Protein AF-A0A0F9HW33-F1 (afdb_monomer)

pLDDT: mean 75.25, std 15.45, range [40.81, 94.5]

Solvent-accessible surface area (backbone atoms only — not comparable to full-atom values): 12212 Å² total; per-residue (Å²): 78,33,36,67,44,78,52,90,44,92,91,54,35,33,38,22,30,33,48,99,93,40,80,67,43,74,26,38,38,45,66,69,54,50,52,47,42,73,74,74,54,56,77,69,38,51,31,46,70,44,68,49,79,54,96,96,40,42,40,39,81,45,74,46,57,53,89,56,72,80,74,71,70,60,84,70,62,83,54,34,40,36,79,89,78,64,48,77,35,97,56,81,79,60,64,44,39,93,87,77,67,46,71,62,76,66,69,86,83,72,87,78,74,86,83,72,86,34,49,13,77,86,76,63,46,83,44,96,50,84,86,55,66,53,43,71,72,65,52,62,75,46,74,74,79,73,75,86,68,72,56,67,66,52,50,54,53,52,51,50,52,51,54,51,52,51,52,54,57,70,41,64,89,75,59,57,81,90,47,50,68,58,54,54,51,54,52,50,54,54,49,53,62,66,72,76,110

Nearest PDB structures (foldseek):
  5kzf-assembly1_A  TM=5.161E-01  e=2.594E+00  Mycobacterium tuberculosis H37Ra
  8fyh-assembly1_H  TM=1.818E-01  e=5.796E+00  Homo sapiens
  9c8u-assembly1_B  TM=1.830E-01  e=6.559E+00  Homo sapiens

Mean predicted aligned error: 20.51 Å

Foldseek 3Di:
DFFADWDPDPVWGWTQDDDPVDHRDIATEDPVQSVCCVPPHDGGFAKDWDWDDDPNHIYTYDIDGPPPDPPPPPPPPLFQAAPPPRDTDPDPPDQADPVPRDGGPGDSDDDDDDDPQLAAPPPRHGDPDVPDNHDPVVVVVDDPPPPPPDPVVVVVVVVVVVVVVVVVVVCVPVDDPVCPVVVVVVVVVVVVVVVVD

Radius of gyration: 29.54 Å; Cα contacts (8 Å, |Δi|>4): 214; chains: 1; bounding box: 63×80×57 Å

Secondary structure (DSSP, 8-state):
-EEEEE---SSS-EEEEEETTEEEEEEEE-HHHHHHHHHH--TT-BEEEEEEEETTEEEEEEEEETTS-----------EE-TTT--EES-S--SB-TTT-PBP------PPPP----B-TTT-PBPSSTT-SS-HHHHHSS-------SHHHHHHHHHHHHHHHHHHHHHTTTS-GGGHHHHHHHHHHHHHHHH--

Sequence (197 aa):
MRLVKIGKNPNQPMLQVDIPEGTGTWAFCSSQVQDYANKTLQLGDEVELTYTFANGRCDVTFIKKAGQQANTANQQSTGFQCTECGASLKDGRFKKCYTCNQNKGGQQTQSGAPASNFNCEECNAPLRDGKYKKCYPCNQKKPKQTKTDATGASIEKQNANKATAVALTAMIGQVNPNNVIGLVGDLYDAFIRNFKK

Structure (mmCIF, N/CA/C/O backbone):
data_AF-A0A0F9HW33-F1
#
_entry.id   AF-A0A0F9HW33-F1
#
loop_
_atom_site.group_PDB
_atom_site.id
_atom_site.type_symbol
_atom_site.label_atom_id
_atom_site.label_alt_id
_atom_site.label_comp_id
_atom_site.label_asym_id
_atom_site.label_entity_id
_atom_site.label_seq_id
_atom_site.pdbx_PDB_ins_code
_atom_site.Cartn_x
_atom_site.Cartn_y
_atom_site.Cartn_z
_atom_site.occupancy
_atom_site.B_iso_or_equiv
_atom_site.auth_seq_id
_atom_site.auth_comp_id
_atom_site.auth_asym_id
_atom_site.auth_atom_id
_atom_site.pdbx_PDB_model_num
ATOM 1 N N . MET A 1 1 ? -5.995 1.299 -17.238 1.00 89.62 1 MET A N 1
ATOM 2 C CA . MET A 1 1 ? -4.645 0.823 -16.846 1.00 89.62 1 MET A CA 1
ATOM 3 C C . MET A 1 1 ? -4.818 -0.203 -15.737 1.00 89.62 1 MET A C 1
ATOM 5 O O . MET A 1 1 ? -5.865 -0.178 -15.096 1.00 89.62 1 MET A O 1
ATOM 9 N N . ARG A 1 2 ? -3.881 -1.136 -15.533 1.00 89.50 2 ARG A N 1
ATOM 10 C CA . ARG A 1 2 ? -4.019 -2.187 -14.502 1.00 89.50 2 ARG A CA 1
ATOM 11 C C . ARG A 1 2 ? -2.908 -2.111 -13.473 1.00 89.50 2 ARG A C 1
ATOM 13 O O . ARG A 1 2 ? -1.757 -1.845 -13.817 1.00 89.50 2 ARG A O 1
ATOM 20 N N . LEU A 1 3 ? -3.264 -2.335 -12.210 1.00 90.19 3 LEU A N 1
ATOM 21 C CA . LEU A 1 3 ? -2.290 -2.445 -11.132 1.00 90.19 3 LEU A CA 1
ATOM 22 C C . LEU A 1 3 ? -1.690 -3.853 -11.130 1.00 90.19 3 LEU A C 1
ATOM 24 O O . LEU A 1 3 ? -2.391 -4.828 -10.870 1.00 90.19 3 LEU A O 1
ATOM 28 N N . VAL A 1 4 ? -0.388 -3.957 -11.386 1.00 89.25 4 VAL A N 1
ATOM 29 C CA . VAL A 1 4 ? 0.314 -5.244 -11.503 1.00 89.25 4 VAL A CA 1
ATOM 30 C C . VAL A 1 4 ? 0.963 -5.635 -10.182 1.00 89.25 4 VAL A C 1
ATOM 32 O O . VAL A 1 4 ? 0.857 -6.779 -9.739 1.00 89.25 4 VAL A O 1
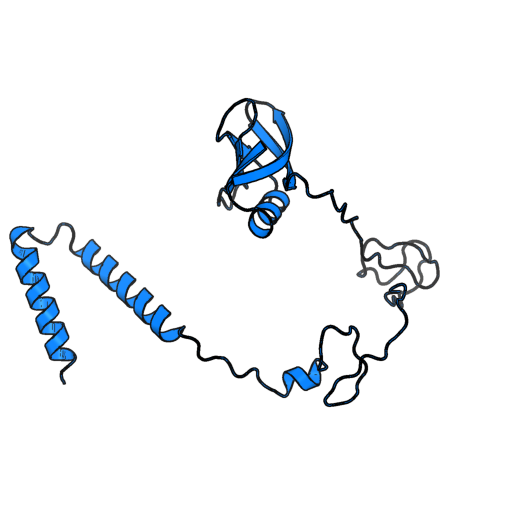ATOM 35 N N . LYS A 1 5 ? 1.639 -4.685 -9.527 1.00 91.38 5 LYS A N 1
ATOM 36 C CA . LYS A 1 5 ? 2.355 -4.926 -8.270 1.00 91.38 5 LYS A CA 1
ATOM 37 C C . LYS A 1 5 ? 2.508 -3.641 -7.470 1.00 91.38 5 LYS A C 1
ATOM 39 O O . LYS A 1 5 ? 2.680 -2.564 -8.029 1.00 91.38 5 LYS A O 1
ATOM 44 N N . ILE A 1 6 ? 2.525 -3.765 -6.148 1.00 89.38 6 ILE A N 1
ATOM 45 C CA . ILE A 1 6 ? 2.891 -2.669 -5.248 1.00 89.38 6 ILE A CA 1
ATOM 46 C C . ILE A 1 6 ? 4.294 -2.955 -4.712 1.00 89.38 6 ILE A C 1
ATOM 48 O O . ILE A 1 6 ? 4.526 -3.976 -4.060 1.00 89.38 6 ILE A O 1
ATOM 52 N N . GLY A 1 7 ? 5.251 -2.082 -5.028 1.00 85.94 7 GLY A N 1
ATOM 53 C CA . GLY A 1 7 ? 6.617 -2.184 -4.524 1.00 85.94 7 GLY A CA 1
ATOM 54 C C . GLY A 1 7 ? 6.656 -1.869 -3.032 1.00 85.94 7 GLY A C 1
ATOM 55 O O . GLY A 1 7 ? 5.997 -0.940 -2.580 1.00 85.94 7 GLY A O 1
ATOM 56 N N . LYS A 1 8 ? 7.433 -2.629 -2.253 1.00 76.88 8 LYS A N 1
ATOM 57 C CA . LYS A 1 8 ? 7.637 -2.407 -0.809 1.00 76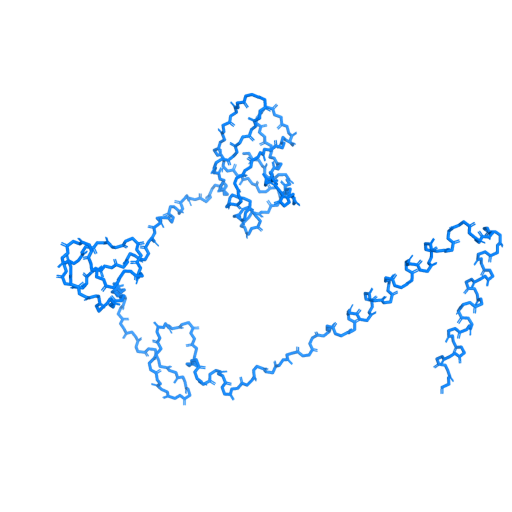.88 8 LYS A CA 1
ATOM 58 C C . LYS A 1 8 ? 9.022 -1.826 -0.523 1.00 76.88 8 LYS A C 1
ATOM 60 O O . LYS A 1 8 ? 9.739 -2.335 0.332 1.00 76.88 8 LYS A O 1
ATOM 65 N N . ASN A 1 9 ? 9.437 -0.814 -1.280 1.00 79.31 9 ASN A N 1
ATOM 66 C CA . ASN A 1 9 ? 10.695 -0.132 -0.999 1.00 79.31 9 ASN A CA 1
ATOM 67 C C . ASN A 1 9 ? 10.426 1.018 -0.006 1.00 79.31 9 ASN A C 1
ATOM 69 O O . ASN A 1 9 ? 9.681 1.936 -0.349 1.00 79.31 9 ASN A O 1
ATOM 73 N N . PRO A 1 10 ? 10.989 0.971 1.218 1.00 72.31 10 PRO A N 1
ATOM 74 C CA . PRO A 1 10 ? 10.741 1.982 2.245 1.00 72.31 10 PRO A CA 1
ATOM 75 C C . PRO A 1 10 ? 11.345 3.348 1.902 1.00 72.31 10 PRO A C 1
ATOM 77 O O . PRO A 1 10 ? 10.878 4.360 2.413 1.00 72.31 10 PRO A O 1
ATOM 80 N N . ASN A 1 11 ? 12.356 3.392 1.031 1.00 82.12 11 ASN A N 1
ATOM 81 C CA . ASN A 1 11 ? 13.054 4.632 0.695 1.00 82.12 11 ASN A CA 1
ATOM 82 C C . ASN A 1 11 ? 12.466 5.321 -0.542 1.00 82.12 11 ASN A C 1
ATOM 84 O O . ASN A 1 11 ? 12.644 6.525 -0.709 1.00 82.12 11 ASN A O 1
ATOM 88 N N . GLN A 1 12 ? 11.777 4.577 -1.412 1.00 86.81 12 GLN A N 1
ATOM 89 C CA . GLN A 1 12 ? 11.175 5.102 -2.637 1.00 86.81 12 GLN A CA 1
ATOM 90 C C . GLN A 1 12 ? 9.879 4.343 -2.954 1.00 86.81 12 GLN A C 1
ATOM 92 O O . GLN A 1 12 ? 9.943 3.193 -3.390 1.00 86.81 12 GLN A O 1
ATOM 97 N N . PRO A 1 13 ? 8.701 4.957 -2.748 1.00 90.81 13 PRO A N 1
ATOM 98 C CA . PRO A 1 13 ? 7.424 4.339 -3.078 1.00 90.81 13 PRO A CA 1
ATOM 99 C C . PRO A 1 13 ? 7.330 4.087 -4.583 1.00 90.81 13 PRO A C 1
ATOM 101 O O . PRO A 1 13 ? 7.500 5.006 -5.388 1.00 90.81 13 PRO A O 1
ATOM 104 N N . MET A 1 14 ? 7.037 2.849 -4.973 1.00 93.62 14 MET A N 1
ATOM 105 C CA . MET A 1 14 ? 6.921 2.469 -6.381 1.00 93.62 14 MET A CA 1
ATOM 106 C C . MET A 1 14 ? 5.714 1.564 -6.610 1.00 93.62 14 MET A C 1
ATOM 108 O O . MET A 1 14 ? 5.388 0.708 -5.782 1.00 93.62 14 MET A O 1
ATOM 112 N N . LEU A 1 15 ? 5.082 1.728 -7.767 1.00 93.19 15 LEU A N 1
ATOM 113 C CA . LEU A 1 15 ? 3.970 0.919 -8.255 1.00 93.19 15 LEU A CA 1
ATOM 114 C C . LEU A 1 15 ? 4.344 0.342 -9.616 1.00 93.19 15 LEU A C 1
ATOM 116 O O . LEU A 1 15 ? 4.931 1.029 -10.443 1.00 93.19 15 LEU A O 1
ATOM 120 N N . GLN A 1 16 ? 3.998 -0.916 -9.853 1.00 94.12 16 GLN A N 1
ATOM 121 C CA . GLN A 1 16 ? 4.099 -1.529 -11.167 1.00 94.12 16 GLN A CA 1
ATOM 122 C C . GLN A 1 16 ? 2.721 -1.480 -11.819 1.00 94.12 16 GLN A C 1
ATOM 124 O O . GLN A 1 16 ? 1.761 -2.049 -11.287 1.00 94.12 16 GLN A O 1
ATOM 129 N N . VAL A 1 17 ? 2.625 -0.776 -12.942 1.00 91.62 17 VAL A N 1
ATOM 130 C CA . VAL A 1 17 ? 1.368 -0.519 -13.646 1.00 91.62 17 VAL A CA 1
ATOM 131 C C . VAL A 1 17 ? 1.503 -0.851 -15.126 1.00 91.62 17 VAL A C 1
ATOM 133 O O . VAL A 1 17 ? 2.555 -0.647 -15.728 1.00 91.62 17 VAL A O 1
ATOM 136 N N . ASP A 1 18 ? 0.418 -1.350 -15.709 1.00 91.44 18 ASP A N 1
ATOM 137 C CA . ASP A 1 18 ? 0.309 -1.513 -17.155 1.00 91.44 18 ASP A CA 1
ATOM 138 C C . ASP A 1 18 ? -0.148 -0.191 -17.769 1.00 91.44 18 ASP A C 1
ATOM 140 O O . ASP A 1 18 ? -1.316 0.206 -17.631 1.00 91.44 18 ASP A O 1
ATOM 144 N N . ILE A 1 19 ? 0.796 0.485 -18.422 1.00 86.56 19 ILE A N 1
ATOM 145 C CA . ILE A 1 19 ? 0.577 1.701 -19.207 1.00 86.56 19 ILE A CA 1
ATOM 146 C C . ILE A 1 19 ? 0.566 1.351 -20.703 1.00 86.56 19 ILE A C 1
ATOM 148 O O . ILE A 1 19 ? 1.121 0.323 -21.091 1.00 86.56 19 ILE A O 1
ATOM 152 N N . PRO A 1 20 ? -0.043 2.177 -21.572 1.00 80.69 20 PRO A N 1
ATOM 153 C CA . PRO A 1 20 ? -0.106 1.889 -23.009 1.00 80.69 20 PRO A CA 1
ATOM 154 C C . PRO A 1 20 ? 1.268 1.689 -23.669 1.00 80.69 20 PRO A C 1
ATOM 156 O O . PRO A 1 20 ? 1.386 0.956 -24.643 1.00 80.69 20 PRO A O 1
ATOM 159 N N . GLU A 1 21 ? 2.305 2.324 -23.121 1.00 77.56 21 GLU A N 1
ATOM 160 C CA . GLU A 1 21 ? 3.687 2.285 -23.613 1.00 77.56 21 GLU A CA 1
ATOM 161 C C . GLU A 1 21 ? 4.436 0.992 -23.236 1.00 77.56 21 GLU A C 1
ATOM 163 O O . GLU A 1 21 ? 5.513 0.730 -23.768 1.00 77.56 21 GLU A O 1
ATOM 168 N N . GLY A 1 22 ? 3.889 0.176 -22.327 1.00 75.88 22 GLY A N 1
ATOM 169 C CA . GLY A 1 22 ? 4.517 -1.066 -21.888 1.00 75.88 22 GLY A CA 1
ATOM 170 C C . GLY A 1 22 ? 3.818 -1.724 -20.698 1.00 75.88 22 GLY A C 1
ATOM 171 O O . GLY A 1 22 ? 3.347 -1.060 -19.770 1.00 75.88 22 GLY A O 1
ATOM 172 N N . THR A 1 23 ? 3.785 -3.057 -20.709 1.00 83.06 23 THR A N 1
ATOM 173 C CA . THR A 1 23 ? 3.287 -3.860 -19.587 1.00 83.06 23 THR A CA 1
ATOM 174 C C . THR A 1 23 ? 4.328 -3.940 -18.477 1.00 83.06 23 THR A C 1
ATOM 176 O O . THR A 1 23 ? 5.494 -4.246 -18.732 1.00 83.06 23 THR A O 1
ATOM 179 N N . GLY A 1 24 ? 3.904 -3.731 -17.234 1.00 82.56 24 GLY A N 1
ATOM 180 C CA . GLY A 1 24 ? 4.748 -3.902 -16.058 1.00 82.56 24 GLY A CA 1
ATOM 181 C C . GLY A 1 24 ? 5.756 -2.775 -15.810 1.00 82.56 24 GLY A C 1
ATOM 182 O O . GLY A 1 24 ? 6.791 -3.032 -15.188 1.00 82.56 24 GLY A O 1
ATOM 183 N N . THR A 1 25 ? 5.474 -1.547 -16.248 1.00 89.88 25 THR A N 1
ATOM 184 C CA . THR A 1 25 ? 6.349 -0.392 -16.011 1.00 89.88 25 THR A CA 1
ATOM 185 C C . THR A 1 25 ? 6.347 -0.012 -14.533 1.00 89.88 25 THR A C 1
ATOM 187 O O . THR A 1 25 ? 5.298 0.177 -13.913 1.00 89.88 25 THR A O 1
ATOM 190 N N . TRP A 1 26 ? 7.543 0.112 -13.958 1.00 92.62 26 TRP A N 1
ATOM 191 C CA . TRP A 1 26 ? 7.721 0.632 -12.608 1.00 92.62 26 TRP A CA 1
ATOM 192 C C . TRP A 1 26 ? 7.627 2.156 -12.617 1.00 92.62 26 TRP A C 1
ATOM 194 O O . TRP A 1 26 ? 8.458 2.835 -13.216 1.00 92.62 26 TRP A O 1
ATOM 204 N N . ALA A 1 27 ? 6.625 2.682 -11.924 1.00 94.12 27 ALA A N 1
ATOM 205 C CA . ALA A 1 27 ? 6.403 4.103 -11.751 1.00 94.12 27 ALA A CA 1
ATOM 206 C C . ALA A 1 27 ? 6.640 4.508 -10.292 1.00 94.12 27 ALA A C 1
ATOM 208 O O . ALA A 1 27 ? 6.255 3.810 -9.348 1.00 94.12 27 ALA A O 1
ATOM 209 N N . PHE A 1 28 ? 7.292 5.648 -10.105 1.00 94.50 28 PHE A N 1
ATOM 210 C CA . PHE A 1 28 ? 7.495 6.255 -8.799 1.00 94.50 28 PHE A CA 1
ATOM 211 C C . PHE A 1 28 ? 6.200 6.910 -8.338 1.00 94.50 28 PHE A C 1
ATOM 213 O O . PHE A 1 28 ? 5.396 7.362 -9.148 1.00 94.50 28 PHE A O 1
ATOM 220 N N . CYS A 1 29 ? 5.973 6.962 -7.033 1.00 94.19 29 CYS A N 1
ATOM 221 C CA . CYS A 1 29 ? 4.786 7.605 -6.487 1.00 94.19 29 CYS A CA 1
ATOM 222 C C . CYS A 1 29 ? 5.082 8.268 -5.141 1.00 94.19 29 CYS A C 1
ATOM 224 O O . CYS A 1 29 ? 6.144 8.079 -4.545 1.00 94.19 29 CYS A O 1
ATOM 226 N N . SER A 1 30 ? 4.137 9.071 -4.655 1.00 92.75 30 SER A N 1
ATOM 227 C CA . SER A 1 30 ? 4.186 9.565 -3.280 1.00 92.75 30 SER A CA 1
ATOM 228 C C . SER A 1 30 ? 3.795 8.459 -2.292 1.00 92.75 30 SER A C 1
ATOM 230 O O . SER A 1 30 ? 3.080 7.513 -2.634 1.00 92.75 30 SER A O 1
ATOM 232 N N . SER A 1 31 ? 4.207 8.595 -1.031 1.00 90.19 31 SER A N 1
ATOM 233 C CA . SER A 1 31 ? 3.803 7.669 0.039 1.00 90.19 31 SER A CA 1
ATOM 234 C C . SER A 1 31 ? 2.281 7.601 0.208 1.00 90.19 31 SER A C 1
ATOM 236 O O . SER A 1 31 ? 1.736 6.532 0.456 1.00 90.19 31 SER A O 1
ATOM 238 N N . GLN A 1 32 ? 1.575 8.715 -0.009 1.00 91.00 32 GLN A N 1
ATOM 239 C CA . GLN A 1 32 ? 0.111 8.773 0.051 1.00 91.00 32 GLN A CA 1
ATOM 240 C C . GLN A 1 32 ? -0.552 7.909 -1.028 1.00 91.00 32 GLN A C 1
ATOM 242 O O . GLN A 1 32 ? -1.520 7.202 -0.748 1.00 91.00 32 GLN A O 1
ATOM 247 N N . VAL A 1 33 ? -0.020 7.949 -2.252 1.00 93.38 33 VAL A N 1
ATOM 248 C CA . VAL A 1 33 ? -0.507 7.139 -3.376 1.00 93.38 33 VAL A CA 1
ATOM 249 C C . VAL A 1 33 ? -0.269 5.653 -3.097 1.00 93.38 33 VAL A C 1
ATOM 251 O O . VAL A 1 33 ? -1.172 4.837 -3.284 1.00 93.38 33 VAL A O 1
ATOM 254 N N . GLN A 1 34 ? 0.908 5.301 -2.574 1.00 92.69 34 GLN A N 1
ATOM 255 C CA . GLN A 1 34 ? 1.239 3.928 -2.189 1.00 92.69 34 GLN A CA 1
ATOM 256 C C . GLN A 1 34 ? 0.356 3.414 -1.040 1.00 92.69 34 GLN A C 1
ATOM 258 O O . GLN A 1 34 ? -0.137 2.287 -1.095 1.00 92.69 34 GLN A O 1
ATOM 263 N N . ASP A 1 35 ? 0.120 4.233 -0.014 1.00 91.88 35 ASP A N 1
ATOM 264 C CA . ASP A 1 35 ? -0.748 3.895 1.116 1.00 91.88 35 ASP A CA 1
ATOM 265 C C . ASP A 1 35 ? -2.193 3.672 0.675 1.00 91.88 35 ASP A C 1
ATOM 267 O O . ASP A 1 35 ? -2.836 2.718 1.118 1.00 91.88 35 ASP A O 1
ATOM 271 N N . TYR A 1 36 ? -2.710 4.535 -0.202 1.00 93.06 36 TYR A N 1
ATOM 272 C CA . TYR A 1 36 ? -4.043 4.368 -0.768 1.00 93.06 36 TYR A CA 1
ATOM 273 C C . TYR A 1 36 ? -4.137 3.077 -1.587 1.00 93.06 36 TYR A C 1
ATOM 275 O O . TYR A 1 36 ? -5.076 2.302 -1.383 1.00 93.06 36 TYR A O 1
ATOM 283 N N . ALA A 1 37 ? -3.151 2.817 -2.453 1.00 93.62 37 ALA A N 1
ATOM 284 C CA . ALA A 1 37 ? -3.104 1.608 -3.268 1.00 93.62 37 ALA A CA 1
ATOM 285 C C . ALA A 1 37 ? -3.075 0.342 -2.401 1.00 93.62 37 ALA A C 1
ATOM 287 O O . ALA A 1 37 ? -3.873 -0.561 -2.625 1.00 93.62 37 ALA A O 1
ATOM 288 N N . ASN A 1 38 ? -2.242 0.308 -1.356 1.00 91.94 38 ASN A N 1
ATOM 289 C CA . ASN A 1 38 ? -2.162 -0.824 -0.427 1.00 91.94 38 ASN A CA 1
ATOM 290 C C . ASN A 1 38 ? -3.464 -1.076 0.347 1.00 91.94 38 ASN A C 1
ATOM 292 O O . ASN A 1 38 ? -3.752 -2.216 0.704 1.00 91.94 38 ASN A O 1
ATOM 296 N N . LYS A 1 39 ? -4.219 -0.020 0.670 1.00 92.62 39 LYS A N 1
ATOM 297 C CA . LYS A 1 39 ? -5.439 -0.127 1.485 1.00 92.62 39 LYS A CA 1
ATOM 298 C C . LYS A 1 39 ? -6.686 -0.429 0.663 1.00 92.62 39 LYS A C 1
ATOM 300 O O . LYS A 1 39 ? -7.598 -1.070 1.177 1.00 92.62 39 LYS A O 1
ATOM 305 N N . THR A 1 40 ? -6.746 0.077 -0.566 1.00 91.81 40 THR A N 1
ATOM 306 C CA . THR A 1 40 ? -8.005 0.179 -1.321 1.00 91.81 40 THR A CA 1
ATOM 307 C C . THR A 1 40 ? -8.011 -0.665 -2.590 1.00 91.81 40 THR A C 1
ATOM 309 O O . THR A 1 40 ? -9.084 -1.057 -3.043 1.00 91.81 40 THR A O 1
ATOM 312 N N . LEU A 1 41 ? -6.843 -0.943 -3.175 1.00 93.69 41 LEU A N 1
ATOM 313 C CA . LEU A 1 41 ? -6.725 -1.603 -4.474 1.00 93.69 41 LEU A CA 1
ATOM 314 C C . LEU A 1 41 ? -6.214 -3.038 -4.318 1.00 93.69 41 LEU A C 1
ATOM 316 O O . LEU A 1 41 ? -5.418 -3.340 -3.430 1.00 93.69 41 LEU A O 1
ATOM 320 N N . GLN A 1 42 ? -6.660 -3.919 -5.208 1.00 92.25 42 GLN A N 1
ATOM 321 C CA . GLN A 1 42 ? -6.164 -5.289 -5.333 1.00 92.25 42 GLN A CA 1
ATOM 322 C C . GLN A 1 42 ? -5.344 -5.452 -6.620 1.00 92.25 42 GLN A C 1
ATOM 324 O O . GLN A 1 42 ? -5.489 -4.687 -7.573 1.00 92.25 42 GLN A O 1
ATOM 329 N N . LEU A 1 43 ? -4.449 -6.444 -6.651 1.00 92.25 43 LEU A N 1
ATOM 330 C CA . LEU A 1 43 ? -3.674 -6.746 -7.858 1.00 92.25 43 LEU A CA 1
ATOM 331 C C . LEU A 1 43 ? -4.620 -7.198 -8.977 1.00 92.25 43 LEU A C 1
ATOM 333 O O . LEU A 1 43 ? -5.495 -8.029 -8.748 1.00 92.25 43 LEU A O 1
ATOM 337 N N . GLY A 1 44 ? -4.437 -6.648 -10.175 1.00 90.06 44 GLY A N 1
ATOM 338 C CA . GLY A 1 44 ? -5.319 -6.860 -11.321 1.00 90.06 44 GLY A CA 1
ATOM 339 C C . GLY A 1 44 ? -6.496 -5.886 -11.410 1.00 90.06 44 GLY A C 1
ATOM 340 O O . GLY A 1 44 ? -7.167 -5.879 -12.441 1.00 90.06 44 GLY A O 1
ATOM 341 N N . ASP A 1 45 ? -6.729 -5.038 -10.397 1.00 91.56 45 ASP A N 1
ATOM 342 C CA . ASP A 1 45 ? -7.758 -3.999 -10.481 1.00 91.56 45 ASP A CA 1
ATOM 343 C C . ASP A 1 45 ? -7.463 -3.026 -11.631 1.00 91.56 45 ASP A C 1
ATOM 345 O O . ASP A 1 45 ? -6.322 -2.596 -11.858 1.00 91.56 45 ASP A O 1
ATOM 349 N N . GLU A 1 46 ? -8.528 -2.631 -12.329 1.00 93.06 46 GLU A N 1
ATOM 350 C CA . GLU A 1 46 ? -8.471 -1.523 -13.271 1.00 93.06 46 GLU A CA 1
ATOM 351 C C . GLU A 1 46 ? -8.438 -0.202 -12.511 1.00 93.06 46 GLU A C 1
ATOM 353 O O . GLU A 1 46 ? -9.212 0.047 -11.583 1.00 93.06 46 GLU A O 1
ATOM 358 N N . VAL A 1 47 ? -7.499 0.646 -12.906 1.00 94.44 47 VAL A N 1
ATOM 359 C CA . VAL A 1 47 ? -7.197 1.911 -12.251 1.00 94.44 47 VAL A CA 1
ATOM 360 C C . VAL A 1 47 ? -7.124 3.035 -13.274 1.00 94.44 47 VAL A C 1
ATOM 362 O O . VAL A 1 47 ? -6.675 2.858 -14.415 1.00 94.44 47 VAL A O 1
ATOM 365 N N . GLU A 1 48 ? -7.557 4.207 -12.830 1.00 92.88 48 GLU A N 1
ATOM 366 C CA . GLU A 1 48 ? -7.301 5.484 -13.479 1.00 92.88 48 GLU A CA 1
ATOM 367 C C . GLU A 1 48 ? -6.165 6.167 -12.728 1.00 92.88 48 GLU A C 1
ATOM 369 O O . GLU A 1 48 ? -6.194 6.280 -11.498 1.00 92.88 48 GLU A O 1
ATOM 374 N N . LEU A 1 49 ? -5.152 6.602 -13.467 1.00 92.62 49 LEU A N 1
ATOM 375 C CA . LEU A 1 49 ? -3.956 7.187 -12.892 1.00 92.62 49 LEU A CA 1
ATOM 376 C C . LEU A 1 49 ? -3.513 8.417 -13.673 1.00 92.62 49 LEU A C 1
ATOM 378 O O . LEU A 1 49 ? -3.587 8.450 -14.901 1.00 92.62 49 LEU A O 1
ATOM 382 N N . THR A 1 50 ? -3.074 9.424 -12.925 1.00 93.06 50 THR A N 1
ATOM 383 C CA . THR A 1 50 ? -2.457 10.636 -13.458 1.00 93.06 50 THR A CA 1
ATOM 384 C C . THR A 1 50 ? -0.965 10.511 -13.229 1.00 93.06 50 THR A C 1
ATOM 386 O O . THR A 1 50 ? -0.520 10.325 -12.091 1.00 93.06 50 THR A O 1
ATOM 389 N N . TYR A 1 51 ? -0.196 10.597 -14.306 1.00 92.50 51 TYR A N 1
ATOM 390 C CA . TYR A 1 51 ? 1.250 10.468 -14.263 1.00 92.50 51 TYR A CA 1
ATOM 391 C C . TYR A 1 51 ? 1.919 11.532 -15.123 1.00 92.50 51 TYR A C 1
ATOM 393 O O . TYR A 1 51 ? 1.332 12.062 -16.066 1.00 92.50 51 TYR A O 1
ATOM 401 N N . THR A 1 52 ? 3.160 11.840 -14.776 1.00 92.50 52 THR A N 1
ATOM 402 C CA . THR A 1 52 ? 4.062 12.670 -15.569 1.00 92.50 52 THR A CA 1
ATOM 403 C C . THR A 1 52 ? 5.245 11.824 -16.000 1.00 92.50 52 THR A C 1
ATOM 405 O O . THR A 1 52 ? 5.858 11.156 -15.165 1.00 92.50 52 THR A O 1
ATOM 408 N N . PHE A 1 53 ? 5.566 11.857 -17.292 1.00 91.69 53 PHE A N 1
ATOM 409 C CA . PHE A 1 53 ? 6.742 11.195 -17.842 1.00 91.69 53 PHE A CA 1
ATOM 410 C C . PHE A 1 53 ? 7.802 12.241 -18.186 1.00 91.69 53 PHE A C 1
ATOM 412 O O . PHE A 1 53 ? 7.588 13.087 -19.053 1.00 91.69 53 PHE A O 1
ATOM 419 N N . ALA A 1 54 ? 8.935 12.208 -17.491 1.00 90.44 54 ALA A N 1
ATOM 420 C CA . ALA A 1 54 ? 10.051 13.119 -17.723 1.00 90.44 54 ALA A CA 1
ATOM 421 C C . ALA A 1 54 ? 11.376 12.384 -17.505 1.00 90.44 54 ALA A C 1
ATOM 423 O O . ALA A 1 54 ? 11.512 11.618 -16.556 1.00 90.44 54 ALA A O 1
ATOM 424 N N . ASN A 1 55 ? 12.370 12.614 -18.368 1.00 90.25 55 ASN A N 1
ATOM 425 C CA . ASN A 1 55 ? 13.715 12.026 -18.246 1.00 90.25 55 ASN A CA 1
ATOM 426 C C . ASN A 1 55 ? 13.730 10.484 -18.146 1.00 90.25 55 ASN A C 1
ATOM 428 O O . ASN A 1 55 ? 14.512 9.917 -17.387 1.00 90.25 55 ASN A O 1
ATOM 432 N N . GLY A 1 56 ? 12.837 9.799 -18.870 1.00 85.88 56 GLY A N 1
ATOM 433 C CA . GLY A 1 56 ? 12.724 8.334 -18.812 1.00 85.88 56 GLY A CA 1
ATOM 434 C C . GLY A 1 56 ? 12.124 7.799 -17.506 1.00 85.88 56 GLY A C 1
ATOM 435 O O . GLY A 1 56 ? 12.178 6.598 -17.251 1.00 85.88 56 GLY A O 1
ATOM 436 N N . ARG A 1 57 ? 11.566 8.678 -16.667 1.00 89.00 57 ARG A N 1
ATOM 437 C CA . ARG A 1 57 ? 10.956 8.350 -15.382 1.00 89.00 57 ARG A CA 1
ATOM 438 C C . ARG A 1 57 ? 9.458 8.646 -15.416 1.00 89.00 57 ARG A C 1
ATOM 440 O O . ARG A 1 57 ? 9.040 9.711 -15.863 1.00 89.00 57 ARG A O 1
ATOM 447 N N . CYS A 1 58 ? 8.667 7.698 -14.915 1.00 92.19 58 CYS A N 1
ATOM 448 C CA . CYS A 1 58 ? 7.227 7.841 -14.723 1.00 92.19 58 CYS A CA 1
ATOM 449 C C . CYS A 1 58 ? 6.934 8.144 -13.247 1.00 92.19 58 CYS A C 1
ATOM 451 O O . CYS A 1 58 ? 7.257 7.327 -12.381 1.00 92.19 58 CYS A O 1
ATOM 453 N N . ASP A 1 59 ? 6.335 9.300 -12.962 1.00 93.44 59 ASP A N 1
ATOM 454 C CA . ASP A 1 59 ? 5.913 9.712 -11.621 1.00 93.44 59 ASP A CA 1
ATOM 455 C C . ASP A 1 59 ? 4.379 9.793 -11.554 1.00 93.44 59 ASP A C 1
ATOM 457 O O . ASP A 1 59 ? 3.750 10.600 -12.238 1.00 93.44 59 ASP A O 1
ATOM 461 N N . VAL A 1 60 ? 3.767 8.954 -10.718 1.00 94.38 60 VAL A N 1
ATOM 462 C CA . VAL A 1 60 ? 2.320 8.894 -10.477 1.00 94.38 60 VAL A CA 1
ATOM 463 C C . VAL A 1 60 ? 1.945 9.882 -9.379 1.00 94.38 60 VAL A C 1
ATOM 465 O O . VAL A 1 60 ? 2.360 9.744 -8.224 1.00 94.38 60 VAL A O 1
ATOM 468 N N . THR A 1 61 ? 1.113 10.859 -9.729 1.00 93.69 61 THR A N 1
ATOM 469 C CA . THR A 1 61 ? 0.614 11.887 -8.805 1.00 93.69 61 THR A CA 1
ATOM 470 C C . THR A 1 61 ? -0.747 11.529 -8.219 1.00 93.69 61 THR A C 1
ATOM 472 O O . THR A 1 61 ? -1.067 11.956 -7.110 1.00 93.69 61 THR A O 1
ATOM 475 N N . PHE A 1 62 ? -1.537 10.716 -8.924 1.00 93.06 62 PHE A N 1
ATOM 476 C CA . PHE A 1 62 ? -2.871 10.314 -8.492 1.00 93.06 62 PHE A CA 1
ATOM 477 C C . PHE A 1 62 ? -3.225 8.909 -8.989 1.00 93.06 62 PHE A C 1
ATOM 479 O O . PHE A 1 62 ? -2.893 8.547 -10.117 1.00 93.06 62 PHE A O 1
ATOM 486 N N . ILE A 1 63 ? -3.930 8.135 -8.158 1.00 93.81 63 ILE A N 1
ATOM 487 C CA . ILE A 1 63 ? -4.476 6.820 -8.510 1.00 93.81 63 ILE A CA 1
ATOM 488 C C . ILE A 1 63 ? -5.874 6.659 -7.904 1.00 93.81 63 ILE A C 1
ATOM 490 O O . ILE A 1 63 ? -6.101 7.024 -6.750 1.00 93.81 63 ILE A O 1
ATOM 494 N N . LYS A 1 64 ? -6.804 6.082 -8.664 1.00 92.75 64 LYS A N 1
ATOM 495 C CA . LYS A 1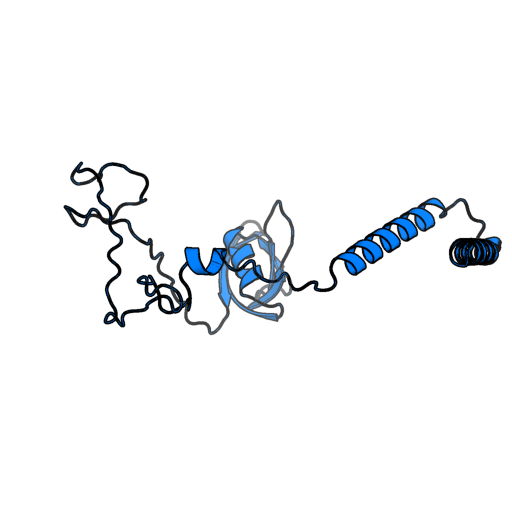 64 ? -8.120 5.642 -8.178 1.00 92.75 64 LYS A CA 1
ATOM 496 C C . LYS A 1 64 ? -8.560 4.369 -8.897 1.00 92.75 64 LYS A C 1
ATOM 498 O O . LYS A 1 64 ? -8.086 4.074 -9.994 1.00 92.75 64 LYS A O 1
ATOM 503 N N . LYS A 1 65 ? -9.490 3.626 -8.297 1.00 92.38 65 LYS A N 1
ATOM 504 C CA . LYS A 1 65 ? -10.116 2.470 -8.949 1.00 92.38 65 LYS A CA 1
ATOM 505 C C . LYS A 1 65 ? -10.996 2.943 -10.112 1.00 92.38 65 LYS A C 1
ATOM 507 O O . LYS A 1 65 ? -11.788 3.869 -9.939 1.00 92.38 65 LYS A O 1
ATOM 512 N N . ALA A 1 66 ? -10.852 2.331 -11.284 1.00 90.25 66 ALA A N 1
ATOM 513 C CA . ALA A 1 66 ? -11.678 2.645 -12.445 1.00 90.25 66 ALA A CA 1
ATOM 514 C C . ALA A 1 66 ? -13.154 2.351 -12.131 1.00 90.25 66 ALA A C 1
ATOM 516 O O . ALA A 1 66 ? -13.476 1.377 -11.446 1.00 90.25 66 ALA A O 1
ATOM 517 N N . GLY A 1 67 ? -14.056 3.226 -12.576 1.00 81.94 67 GLY A N 1
ATOM 518 C CA . GLY A 1 67 ? -15.495 3.084 -12.328 1.00 81.94 67 GLY A CA 1
ATOM 519 C C . GLY A 1 67 ? -15.956 3.439 -10.908 1.00 81.94 67 GLY A C 1
ATOM 520 O O . GLY A 1 67 ? -17.157 3.592 -10.689 1.00 81.94 67 GLY A O 1
ATOM 521 N N . GLN A 1 68 ? -15.046 3.670 -9.951 1.00 75.81 68 GLN A N 1
ATOM 522 C CA . GLN A 1 68 ? -15.412 4.484 -8.799 1.00 75.81 68 GLN A CA 1
ATOM 523 C C . GLN A 1 68 ? -15.530 5.920 -9.293 1.00 75.81 68 GLN A C 1
ATOM 525 O O . GLN A 1 68 ? -14.537 6.538 -9.696 1.00 75.81 68 GLN A O 1
ATOM 530 N N . GLN A 1 69 ? -16.752 6.463 -9.254 1.00 55.62 69 GLN A N 1
ATOM 531 C CA . GLN A 1 69 ? -16.900 7.910 -9.263 1.00 55.62 69 GLN A CA 1
ATOM 532 C C . GLN A 1 69 ? -15.922 8.439 -8.227 1.00 55.62 69 GLN A C 1
ATOM 534 O O . GLN A 1 69 ? -15.845 7.902 -7.117 1.00 55.62 69 GLN A O 1
ATOM 539 N N . ALA A 1 70 ? -15.119 9.426 -8.626 1.00 52.00 70 ALA A N 1
ATOM 540 C CA . ALA A 1 70 ? -14.336 10.163 -7.668 1.00 52.00 70 ALA A CA 1
ATOM 541 C C . ALA A 1 70 ? -15.360 10.725 -6.686 1.00 52.00 70 ALA A C 1
ATOM 543 O O . ALA A 1 70 ? -15.963 11.767 -6.920 1.00 52.00 70 ALA A O 1
ATOM 544 N N . ASN A 1 71 ? -15.552 10.031 -5.567 1.00 50.25 71 ASN A N 1
ATOM 545 C CA . ASN A 1 71 ? -15.779 10.715 -4.329 1.00 50.25 71 ASN A CA 1
ATOM 546 C C . ASN A 1 71 ? -14.497 11.511 -4.183 1.00 50.25 71 ASN A C 1
ATOM 548 O O . ASN A 1 71 ? -13.514 11.061 -3.594 1.00 50.25 71 ASN A O 1
ATOM 552 N N . THR A 1 72 ? -14.504 12.693 -4.793 1.00 45.56 72 THR A N 1
ATOM 553 C CA . THR A 1 72 ? -13.914 13.882 -4.239 1.00 45.56 72 THR A CA 1
ATOM 554 C C . THR A 1 72 ? -14.475 13.907 -2.825 1.00 45.56 72 THR A C 1
ATOM 556 O O . THR A 1 72 ? -15.445 14.588 -2.504 1.00 45.56 72 THR A O 1
ATOM 559 N N . ALA A 1 73 ? -13.864 13.109 -1.947 1.00 40.81 73 ALA A N 1
ATOM 560 C CA . ALA A 1 73 ? -13.565 13.551 -0.626 1.00 40.81 73 ALA A CA 1
ATOM 561 C C . ALA A 1 73 ? -12.824 14.849 -0.905 1.00 40.81 73 ALA A C 1
ATOM 563 O O . ALA A 1 73 ? -11.607 14.896 -1.080 1.00 40.81 73 ALA A O 1
ATOM 564 N N . ASN A 1 74 ? -13.624 15.916 -1.014 1.00 41.41 74 ASN A N 1
ATOM 565 C CA . ASN A 1 74 ? -13.323 17.164 -0.383 1.00 41.41 74 ASN A CA 1
ATOM 566 C C . ASN A 1 74 ? -12.361 16.805 0.737 1.00 41.41 74 ASN A C 1
ATOM 568 O O . ASN A 1 74 ? -12.654 15.947 1.581 1.00 41.41 74 ASN A O 1
ATOM 572 N N . GLN A 1 75 ? -11.217 17.461 0.745 1.00 43.94 75 GLN A N 1
ATOM 573 C CA . GLN A 1 75 ? -10.685 17.860 2.019 1.00 43.94 75 GLN A CA 1
ATOM 574 C C . GLN A 1 75 ? -11.836 18.570 2.758 1.00 43.94 75 GLN A C 1
ATOM 576 O O . GLN A 1 75 ? -11.903 19.791 2.809 1.00 43.94 75 GLN A O 1
ATOM 581 N N . GLN A 1 76 ? -12.754 17.815 3.369 1.00 43.50 76 GLN A N 1
ATOM 582 C CA . GLN A 1 76 ? -13.371 18.173 4.618 1.00 43.50 76 GLN A CA 1
ATOM 583 C C . GLN A 1 76 ? -12.193 18.138 5.584 1.00 43.50 76 GLN A C 1
ATOM 585 O O . GLN A 1 76 ? -12.012 17.235 6.393 1.00 43.50 76 GLN A O 1
ATOM 590 N N . SER A 1 77 ? -11.360 19.176 5.464 1.00 46.56 77 SER A N 1
ATOM 591 C CA . SER A 1 77 ? -11.040 19.990 6.608 1.00 46.56 77 SER A CA 1
ATOM 592 C C . SER A 1 77 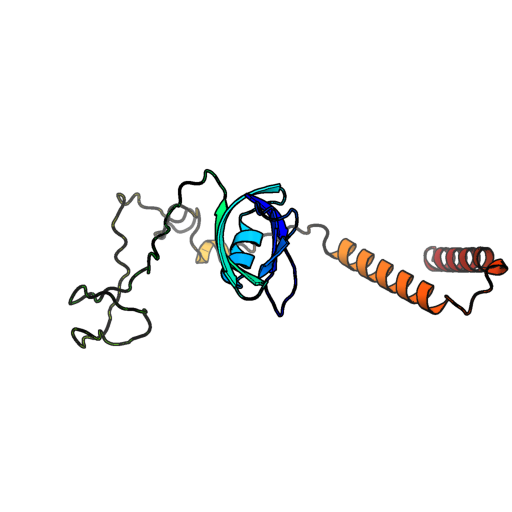? -12.308 19.987 7.445 1.00 46.56 77 SER A C 1
ATOM 594 O O . SER A 1 77 ? -13.311 20.604 7.083 1.00 46.56 77 SER A O 1
ATOM 596 N N . THR A 1 78 ? -12.318 19.189 8.507 1.00 48.59 78 THR A N 1
ATOM 597 C CA . THR A 1 78 ? -13.148 19.470 9.666 1.00 48.59 78 THR A CA 1
ATOM 598 C C . THR A 1 78 ? -12.658 20.828 10.151 1.00 48.59 78 THR A C 1
ATOM 600 O O . THR A 1 78 ? -11.790 20.916 11.019 1.00 48.59 78 THR A O 1
ATOM 603 N N . GLY A 1 79 ? -13.084 21.868 9.436 1.00 54.38 79 GLY A N 1
ATOM 604 C CA . GLY A 1 79 ? -12.584 23.212 9.561 1.00 54.38 79 GLY A CA 1
ATOM 605 C C . GLY A 1 79 ? -13.005 23.669 10.928 1.00 54.38 79 GLY A C 1
ATOM 606 O O . GLY A 1 79 ? -14.192 23.734 11.234 1.00 54.38 79 GLY A O 1
ATOM 607 N N . PHE A 1 80 ? -12.027 23.932 11.778 1.00 62.94 80 PHE A N 1
ATOM 608 C CA . PHE A 1 80 ? -12.307 24.616 13.020 1.00 62.94 80 PHE A CA 1
ATOM 609 C C . PHE A 1 80 ? -12.850 25.984 12.616 1.00 62.94 80 PHE A C 1
ATOM 611 O O . PHE A 1 80 ? -12.143 26.744 11.968 1.00 62.94 80 PHE A O 1
ATOM 618 N N . GLN A 1 81 ? -14.104 26.291 12.918 1.00 72.81 81 GLN A N 1
ATOM 619 C CA . GLN A 1 81 ? -14.650 27.626 12.692 1.00 72.81 81 GLN A CA 1
ATOM 620 C C . GLN A 1 81 ? -14.563 28.419 13.990 1.00 72.81 81 GLN A C 1
ATOM 622 O O . GLN A 1 81 ? -14.659 27.866 15.088 1.00 72.81 81 GLN A O 1
ATOM 627 N N . CYS A 1 82 ? -14.293 29.715 13.880 1.00 72.88 82 CYS A N 1
ATOM 628 C CA . CYS A 1 82 ? -14.372 30.591 15.035 1.00 72.88 82 CYS A CA 1
ATOM 629 C C . CYS A 1 82 ? -15.844 30.758 15.423 1.00 72.88 82 CYS A C 1
ATOM 631 O O . CYS A 1 82 ? -16.651 31.132 14.580 1.00 72.88 82 CYS A O 1
ATOM 633 N N . THR A 1 83 ? -16.183 30.511 16.686 1.00 69.75 83 THR A N 1
ATOM 634 C CA . THR A 1 83 ? -17.558 30.634 17.194 1.00 69.75 83 THR A CA 1
ATOM 635 C C . THR A 1 83 ? -18.102 32.059 17.142 1.00 69.75 83 THR A C 1
ATOM 637 O O . THR A 1 83 ? -19.302 32.229 16.992 1.00 69.75 83 THR A O 1
ATOM 640 N N . GLU A 1 84 ? -17.233 33.069 17.215 1.00 75.44 84 GLU A N 1
ATOM 641 C CA . GLU A 1 84 ? -17.645 34.479 17.223 1.00 75.44 84 GLU A CA 1
ATOM 642 C C . GLU A 1 84 ? -17.847 35.053 15.814 1.00 75.44 84 GLU A C 1
ATOM 644 O O . GLU A 1 84 ? -18.772 35.818 15.578 1.00 75.44 84 GLU A O 1
ATOM 649 N N . CYS A 1 85 ? -16.974 34.712 14.858 1.00 78.12 85 CYS A N 1
ATOM 650 C CA . CYS A 1 85 ? -16.981 35.341 13.529 1.00 78.12 85 CYS A CA 1
ATOM 651 C C . CYS A 1 85 ? -17.204 34.373 12.361 1.00 78.12 85 CYS A C 1
ATOM 653 O O . CYS A 1 85 ? -17.194 34.797 11.210 1.00 78.12 85 CYS A O 1
ATOM 655 N N . GLY A 1 86 ? -17.333 33.069 12.620 1.00 71.94 86 GLY A N 1
ATOM 656 C CA . GLY A 1 86 ? -17.536 32.044 11.591 1.00 71.94 86 GLY A CA 1
ATOM 657 C C . GLY A 1 86 ? -16.331 31.783 10.677 1.00 71.94 86 GLY A C 1
ATOM 658 O O . GLY A 1 86 ? -16.395 30.906 9.816 1.00 71.94 86 GLY A O 1
ATOM 659 N N . ALA A 1 87 ? -15.214 32.501 10.849 1.00 75.12 87 ALA A N 1
ATOM 660 C CA . ALA A 1 87 ? -14.040 32.347 9.994 1.00 75.12 87 ALA A CA 1
ATOM 661 C C . ALA A 1 87 ? -13.444 30.932 10.094 1.00 75.12 87 ALA A C 1
ATOM 663 O O . ALA A 1 87 ? -13.282 30.382 11.189 1.00 75.12 87 ALA A O 1
ATOM 664 N N . SER A 1 88 ? -13.085 30.357 8.942 1.00 70.56 88 SER A N 1
ATOM 665 C CA . SER A 1 88 ? -12.473 29.027 8.855 1.00 70.56 88 SER A CA 1
ATOM 666 C C . SER A 1 88 ? -11.009 29.072 9.297 1.00 70.56 88 SER A C 1
ATOM 668 O O . SER A 1 88 ? -10.217 29.872 8.800 1.00 70.56 88 SER A O 1
ATOM 670 N N . LEU A 1 89 ? -10.634 28.207 10.235 1.00 69.44 89 LEU A N 1
ATOM 671 C CA . LEU A 1 89 ? -9.301 28.115 10.824 1.00 69.44 89 LEU A CA 1
ATOM 672 C C . LEU A 1 89 ? -8.571 26.893 10.271 1.00 69.44 89 LEU A C 1
ATOM 674 O O . LEU A 1 89 ? -9.130 25.801 10.184 1.00 69.44 89 LEU A O 1
ATOM 678 N N . LYS A 1 90 ? -7.290 27.089 9.941 1.00 65.38 90 LYS A N 1
ATOM 679 C CA . LYS A 1 90 ? -6.426 26.057 9.352 1.00 65.38 90 LYS A CA 1
ATOM 680 C C . LYS A 1 90 ? -6.193 24.869 10.293 1.00 65.38 90 LYS A C 1
ATOM 682 O O . LYS A 1 90 ? -6.044 23.746 9.828 1.00 65.38 90 LYS A O 1
ATOM 687 N N . ASP A 1 91 ? -6.185 25.108 11.605 1.00 65.25 91 ASP A N 1
ATOM 688 C CA . ASP A 1 91 ? -6.149 24.066 12.628 1.00 65.25 91 ASP A CA 1
ATOM 689 C C . ASP A 1 91 ? -6.839 24.509 13.942 1.00 65.25 91 ASP A C 1
ATOM 691 O O . ASP A 1 91 ? -7.141 25.689 14.179 1.00 65.25 91 ASP A O 1
ATOM 695 N N . GLY A 1 92 ? -7.101 23.538 14.818 1.00 63.31 92 GLY A N 1
ATOM 696 C CA . GLY A 1 92 ? -7.653 23.748 16.158 1.00 63.31 92 GLY A CA 1
ATOM 697 C C . GLY A 1 92 ? -6.619 24.159 17.209 1.00 63.31 92 GLY A C 1
ATOM 698 O O . GLY A 1 92 ? -6.982 24.298 18.371 1.00 63.31 92 GLY A O 1
ATOM 699 N N . ARG A 1 93 ? -5.343 24.345 16.841 1.00 66.62 93 ARG A N 1
ATOM 700 C CA . ARG A 1 93 ? -4.243 24.556 17.800 1.00 66.62 93 ARG A CA 1
ATOM 701 C C . ARG A 1 93 ? -4.088 26.014 18.214 1.00 66.62 93 ARG A C 1
ATOM 703 O O . ARG A 1 93 ? -3.595 26.293 19.304 1.00 66.62 93 ARG A O 1
ATOM 710 N N . PHE A 1 94 ? -4.511 26.952 17.371 1.00 63.97 94 PHE A N 1
ATOM 711 C CA . PHE A 1 94 ? -4.435 28.372 17.711 1.00 63.97 94 PHE A CA 1
ATOM 712 C C . PHE A 1 94 ? -5.432 28.735 18.819 1.00 63.97 94 PHE A C 1
ATOM 714 O O . PHE A 1 94 ? -6.638 28.569 18.642 1.00 63.97 94 PHE A O 1
ATOM 721 N N . LYS A 1 95 ? -4.929 29.275 19.941 1.00 64.56 95 LYS A N 1
ATOM 722 C CA . LYS A 1 95 ? -5.746 29.757 21.075 1.00 64.56 95 LYS A CA 1
ATOM 723 C C . LYS A 1 95 ? -6.661 30.932 20.699 1.00 64.56 95 LYS A C 1
ATOM 725 O O . LYS A 1 95 ? -7.701 31.108 21.325 1.00 64.56 95 LYS A O 1
ATOM 730 N N . LYS A 1 96 ? -6.293 31.704 19.669 1.00 73.50 96 LYS A N 1
ATOM 731 C CA . LYS A 1 96 ? -7.035 32.872 19.173 1.00 73.50 96 LYS A CA 1
ATOM 732 C C . LYS A 1 96 ? -7.373 32.728 17.692 1.00 73.50 96 LYS A C 1
ATOM 734 O O . LYS A 1 96 ? -6.634 32.08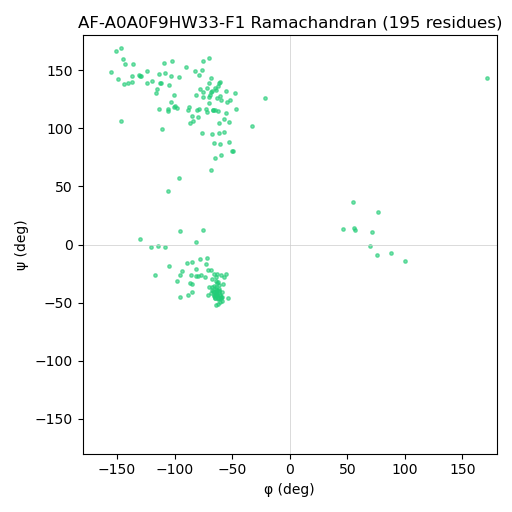7 16.944 1.00 73.50 96 LYS A O 1
ATOM 739 N N . CYS A 1 97 ? -8.496 33.300 17.265 1.00 74.00 97 CYS A N 1
ATOM 740 C CA . CYS A 1 97 ? -8.836 33.407 15.846 1.00 74.00 97 CYS A CA 1
ATOM 741 C C . CYS A 1 97 ? -7.943 34.453 15.164 1.00 74.00 97 CYS A C 1
ATOM 743 O O . CYS A 1 97 ? -7.772 35.543 15.696 1.00 74.00 97 CYS A O 1
ATOM 745 N N . TYR A 1 98 ? -7.400 34.157 13.982 1.00 78.12 98 TYR A N 1
ATOM 746 C CA . TYR A 1 98 ? -6.557 35.113 13.248 1.00 78.12 98 TYR A CA 1
ATOM 747 C C . TYR A 1 98 ? -7.359 36.290 12.670 1.00 78.12 98 TYR A C 1
ATOM 749 O O . TYR A 1 98 ? -6.786 37.337 12.401 1.00 78.12 98 TYR A O 1
ATOM 757 N N . THR A 1 99 ? -8.674 36.127 12.488 1.00 78.75 99 THR A N 1
ATOM 758 C CA . THR A 1 99 ? -9.543 37.160 11.906 1.00 78.75 99 THR A CA 1
ATOM 759 C C . THR A 1 99 ? -10.094 38.118 12.959 1.00 78.75 99 THR A C 1
ATOM 761 O O . THR A 1 99 ? -10.106 39.319 12.733 1.00 78.75 99 THR A O 1
ATOM 764 N N . CYS A 1 100 ? -10.550 37.612 14.113 1.00 80.50 100 CYS A N 1
ATOM 765 C CA . CYS A 1 100 ? -11.184 38.442 15.150 1.00 80.50 100 CYS A CA 1
ATOM 766 C C . CYS A 1 100 ? -10.400 38.524 16.471 1.00 80.50 100 CYS A C 1
ATOM 768 O O . CYS A 1 100 ? -10.840 39.196 17.396 1.00 80.50 100 CYS A O 1
ATOM 770 N N . ASN A 1 101 ? -9.257 37.837 16.586 1.00 78.25 101 ASN A N 1
ATOM 771 C CA . ASN A 1 101 ? -8.378 37.809 17.766 1.00 78.25 101 ASN A CA 1
ATOM 772 C C . ASN A 1 101 ? -9.036 37.359 19.092 1.00 78.25 101 ASN A C 1
ATOM 774 O O . ASN A 1 101 ? -8.431 37.481 20.158 1.00 78.25 101 ASN A O 1
ATOM 778 N N . GLN A 1 102 ? -10.247 36.796 19.037 1.00 76.19 102 GLN A N 1
ATOM 779 C CA . GLN A 1 102 ? -10.962 36.267 20.200 1.00 76.19 102 GLN A CA 1
ATOM 780 C C . GLN A 1 102 ? -10.504 34.845 20.556 1.00 76.19 102 GLN A C 1
ATOM 782 O O . GLN A 1 102 ? -10.090 34.070 19.683 1.00 76.19 102 GLN A O 1
ATOM 787 N N . ASN A 1 103 ? -10.569 34.508 21.849 1.00 63.38 103 ASN A N 1
ATOM 788 C CA . ASN A 1 103 ? -10.212 33.187 22.376 1.00 63.38 103 ASN A CA 1
ATOM 789 C C . ASN A 1 103 ? -11.214 32.126 21.890 1.00 63.38 103 ASN A C 1
ATOM 791 O O . ASN A 1 103 ? -12.423 32.320 21.976 1.00 63.38 103 ASN A O 1
ATOM 795 N N . LYS A 1 104 ? -10.726 30.989 21.379 1.00 61.62 104 LYS A N 1
ATOM 796 C CA . LYS A 1 104 ? -11.604 29.929 20.857 1.00 61.62 104 LYS A CA 1
ATOM 797 C C . LYS A 1 104 ? -12.315 29.175 21.988 1.00 61.62 104 LYS A C 1
ATOM 799 O O . LYS A 1 104 ? -11.674 28.419 22.710 1.00 61.62 104 LYS A O 1
ATOM 804 N N . GLY A 1 105 ? -13.642 29.258 22.037 1.00 51.59 105 GLY A N 1
ATOM 805 C CA . GLY A 1 105 ? -14.514 28.211 22.579 1.00 51.59 105 GLY A CA 1
ATOM 806 C C . GLY A 1 105 ? -15.026 27.320 21.446 1.00 51.59 105 GLY A C 1
ATOM 807 O O . GLY A 1 105 ? -16.222 27.266 21.206 1.00 51.59 105 GLY A O 1
ATOM 808 N N . GLY A 1 106 ? -14.135 26.706 20.661 1.00 48.59 106 GLY A N 1
ATOM 809 C CA . GLY A 1 106 ? -14.522 25.992 19.438 1.00 48.59 106 GLY A CA 1
ATOM 810 C C . GLY A 1 106 ? -15.345 24.734 19.723 1.00 48.59 106 GLY A C 1
ATOM 811 O O . GLY A 1 106 ? -14.772 23.670 19.949 1.00 48.59 106 GLY A O 1
ATOM 812 N N . GLN A 1 107 ? -16.673 24.834 19.677 1.00 48.53 107 GLN A N 1
ATOM 813 C CA . GLN A 1 107 ? -17.549 23.672 19.552 1.00 48.53 107 GLN A CA 1
ATOM 814 C C . GLN A 1 107 ? -17.617 23.259 18.077 1.00 48.53 107 GLN A C 1
ATOM 816 O O . GLN A 1 107 ? -17.861 24.085 17.202 1.00 48.53 107 GLN A O 1
ATOM 821 N N . GLN A 1 108 ? -17.374 21.975 17.794 1.00 48.53 108 GLN A N 1
ATOM 822 C CA . GLN A 1 108 ? -17.654 21.393 16.480 1.00 48.53 108 GLN A CA 1
ATOM 823 C C . GLN A 1 108 ? -19.158 21.500 16.208 1.00 48.53 108 GLN A C 1
ATOM 825 O O . GLN A 1 108 ? -19.939 20.726 16.756 1.00 48.53 108 GLN A O 1
ATOM 830 N N . THR A 1 109 ? -19.570 22.423 15.348 1.00 42.97 109 THR A N 1
ATOM 831 C CA . THR A 1 109 ? -20.919 22.442 14.783 1.00 42.97 109 THR A CA 1
ATOM 832 C C . THR A 1 109 ? -21.009 21.362 13.703 1.00 42.97 109 THR A C 1
ATOM 834 O O . THR A 1 109 ? -20.595 21.549 12.563 1.00 42.97 109 THR A O 1
ATOM 837 N N . GLN A 1 110 ? -21.511 20.180 14.073 1.00 49.56 110 GLN A N 1
ATOM 838 C CA . GLN A 1 110 ? -21.983 19.190 13.103 1.00 49.56 110 GLN A CA 1
ATOM 839 C C . GLN A 1 110 ? -23.435 19.521 12.748 1.00 49.56 110 GLN A C 1
ATOM 841 O O . GLN A 1 110 ? -24.329 19.388 13.581 1.00 49.56 110 GLN A O 1
ATOM 846 N N . SER A 1 111 ? -23.655 19.974 11.515 1.00 44.97 111 SER A N 1
ATOM 847 C CA . SER A 1 111 ? -24.974 20.169 10.909 1.00 44.97 111 SER A CA 1
ATOM 848 C C . SER A 1 111 ? -25.780 18.867 10.982 1.00 44.97 111 SER A C 1
ATOM 850 O O . SER A 1 111 ? -25.313 17.818 10.537 1.00 44.97 111 SER A O 1
ATOM 852 N N . GLY A 1 112 ? -26.953 18.941 11.611 1.00 44.44 112 GLY A N 1
ATOM 853 C CA . GLY A 1 112 ? -27.693 17.797 12.134 1.00 44.44 112 GLY A CA 1
ATOM 854 C C . GLY A 1 112 ? -28.488 16.968 11.122 1.00 44.44 112 GLY A C 1
ATOM 855 O O . GLY A 1 112 ? -29.109 17.488 10.199 1.00 44.44 112 GLY A O 1
ATOM 856 N N . ALA A 1 113 ? -28.535 15.665 11.402 1.00 44.50 113 ALA A N 1
ATOM 857 C CA . ALA A 1 113 ? -29.730 14.840 11.247 1.00 44.50 113 ALA A CA 1
ATOM 858 C C . ALA A 1 113 ? -30.517 14.880 12.582 1.00 44.50 113 ALA A C 1
ATOM 860 O O . ALA A 1 113 ? -29.892 15.104 13.624 1.00 44.50 113 ALA A O 1
ATOM 861 N N . P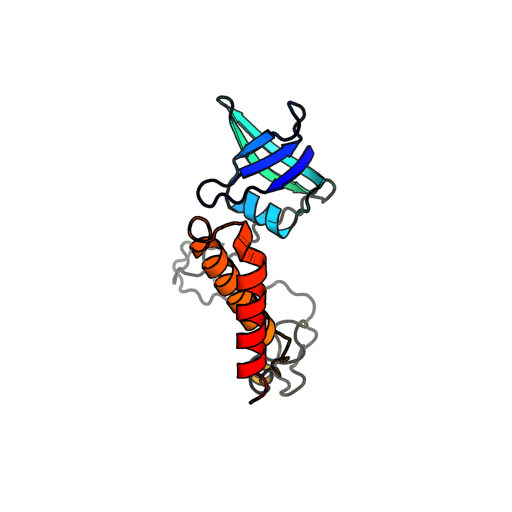RO A 1 114 ? -31.854 14.707 12.589 1.00 50.19 114 PRO A N 1
ATOM 862 C CA . PRO A 1 114 ? -32.670 14.836 13.797 1.00 50.19 114 PRO A CA 1
ATOM 863 C C . PRO A 1 114 ? -32.174 13.911 14.914 1.00 50.19 114 PRO A C 1
ATOM 865 O O . PRO A 1 114 ? -31.90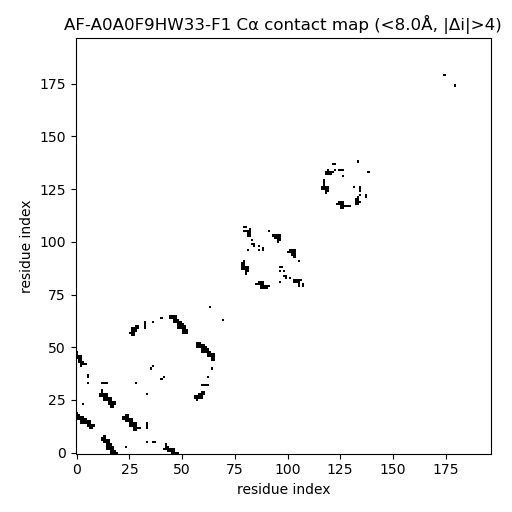7 12.731 14.692 1.00 50.19 114 PRO A O 1
ATOM 868 N N . ALA A 1 115 ? -32.032 14.484 16.110 1.00 50.50 115 ALA A N 1
ATOM 869 C CA . ALA A 1 115 ? -31.513 13.833 17.303 1.00 50.50 115 ALA A CA 1
ATOM 870 C C . ALA A 1 115 ? -32.455 12.717 17.778 1.00 50.50 115 ALA A C 1
ATOM 872 O O . ALA A 1 115 ? -33.309 12.914 18.638 1.00 50.50 115 ALA A O 1
ATOM 873 N N . SER A 1 116 ? -32.286 11.513 17.242 1.00 60.81 116 SER A N 1
ATOM 874 C CA . SER A 1 116 ? -32.624 10.315 17.997 1.00 60.81 116 SER A CA 1
ATOM 875 C C . SER A 1 116 ? -31.668 10.260 19.188 1.00 60.81 116 SER A C 1
ATOM 877 O O . SER A 1 116 ? -30.454 10.180 18.998 1.00 60.81 116 SER A O 1
ATOM 879 N N . ASN A 1 117 ? -32.200 10.365 20.408 1.00 72.38 117 ASN A N 1
ATOM 880 C CA . ASN A 1 117 ? -31.420 10.267 21.641 1.00 72.38 117 ASN A CA 1
ATOM 881 C C . ASN A 1 117 ? -30.763 8.882 21.717 1.00 72.38 117 ASN A C 1
ATOM 883 O O . ASN A 1 117 ? -31.389 7.900 22.113 1.00 72.38 117 ASN A O 1
ATOM 887 N N . PHE A 1 118 ? -29.507 8.791 21.287 1.00 82.75 118 PHE A N 1
ATOM 888 C CA . PHE A 1 118 ? -28.701 7.591 21.445 1.00 82.75 118 PHE A CA 1
ATOM 889 C C . PHE A 1 118 ? -28.176 7.570 22.874 1.00 82.75 118 PHE A C 1
ATOM 891 O O . PHE A 1 118 ? -27.314 8.371 23.225 1.00 82.75 118 PHE A O 1
ATOM 898 N N . ASN A 1 119 ? -28.683 6.659 23.698 1.00 91.06 119 ASN A N 1
ATOM 899 C CA . ASN A 1 119 ? -28.261 6.530 25.087 1.00 91.06 119 ASN A CA 1
ATOM 900 C C . ASN A 1 119 ? -27.539 5.195 25.305 1.00 91.06 119 ASN A C 1
ATOM 902 O O . ASN A 1 119 ? -27.861 4.184 24.686 1.00 91.06 119 ASN A O 1
ATOM 906 N N . CYS A 1 120 ? -26.552 5.189 26.201 1.00 88.12 120 CYS A N 1
ATOM 907 C CA . CYS A 1 120 ? -25.852 3.981 26.627 1.00 88.12 120 CYS A CA 1
ATOM 908 C C . CYS A 1 120 ? -26.826 2.983 27.265 1.00 88.12 120 CYS A C 1
ATOM 910 O O . CYS A 1 120 ? -27.483 3.326 28.243 1.00 88.12 120 CYS A O 1
ATOM 912 N N . GLU A 1 121 ? -26.833 1.732 26.804 1.00 88.00 121 GLU A N 1
ATOM 913 C CA . GLU A 1 121 ? -27.717 0.682 27.339 1.00 88.00 121 GLU A CA 1
ATOM 914 C C . GLU A 1 121 ? -27.508 0.400 28.842 1.00 88.00 121 GLU A C 1
ATOM 916 O O . GLU A 1 121 ? -28.427 -0.055 29.512 1.00 88.00 121 GLU A O 1
ATOM 921 N N . GLU A 1 122 ? -26.313 0.657 29.393 1.00 88.19 122 GLU A N 1
ATOM 922 C CA . GLU A 1 122 ? -25.994 0.316 30.791 1.00 88.19 122 GLU A CA 1
ATOM 923 C C . GLU A 1 122 ? -26.143 1.483 31.776 1.00 88.19 122 GLU A C 1
ATOM 925 O O . GLU A 1 122 ? -26.435 1.259 32.945 1.00 88.19 122 GLU A O 1
ATOM 930 N N . CYS A 1 123 ? -25.909 2.723 31.344 1.00 89.81 123 CYS A N 1
ATOM 931 C CA . CYS A 1 123 ? -25.928 3.884 32.245 1.00 89.81 123 CYS A CA 1
ATOM 932 C C . CYS A 1 123 ? -26.779 5.051 31.744 1.00 89.81 123 CYS A C 1
ATOM 934 O O . CYS A 1 123 ? -26.763 6.116 32.353 1.00 89.81 123 CYS A O 1
ATOM 936 N N . ASN A 1 124 ? -27.480 4.871 30.622 1.00 87.31 124 ASN A N 1
ATOM 937 C CA . ASN A 1 124 ? -28.345 5.862 29.986 1.00 87.31 124 ASN A CA 1
ATOM 938 C C . ASN A 1 124 ? -27.663 7.205 29.643 1.00 87.31 124 ASN A C 1
ATOM 940 O O . ASN A 1 124 ? -28.334 8.189 29.351 1.00 87.31 124 ASN A O 1
ATOM 944 N N . ALA A 1 125 ? -26.327 7.261 29.666 1.00 85.88 125 ALA A N 1
ATOM 945 C CA . ALA A 1 125 ? -25.575 8.453 29.290 1.00 85.88 125 ALA A CA 1
ATOM 946 C C . ALA A 1 125 ? -25.705 8.730 27.780 1.00 85.88 125 ALA A C 1
ATOM 948 O O . ALA A 1 125 ? -25.683 7.771 27.000 1.00 85.88 125 ALA A O 1
ATOM 949 N N . PRO A 1 126 ? -25.783 10.005 27.357 1.00 84.06 126 PRO A N 1
ATOM 950 C CA . PRO A 1 126 ? -25.905 10.362 25.948 1.00 84.06 126 PRO A CA 1
ATOM 951 C C . PRO A 1 126 ? -24.654 9.947 25.164 1.00 84.06 126 PRO A C 1
ATOM 953 O O . PRO A 1 126 ? -23.517 10.157 25.599 1.00 84.06 126 PRO A O 1
ATOM 956 N N . LEU A 1 127 ? -24.866 9.341 23.999 1.00 84.00 127 LEU A N 1
ATOM 957 C CA . LEU A 1 127 ? -23.839 8.896 23.066 1.00 84.00 127 LEU A CA 1
ATOM 958 C C . LEU A 1 127 ? -23.738 9.864 21.892 1.00 84.00 127 LEU A C 1
ATOM 960 O O . LEU A 1 127 ? -24.723 10.429 21.425 1.00 84.00 127 LEU A O 1
ATOM 964 N N . ARG A 1 128 ? -22.506 10.044 21.410 1.00 75.62 128 ARG A N 1
ATOM 965 C CA . ARG A 1 128 ? -22.195 10.982 20.326 1.00 75.62 128 ARG A CA 1
ATOM 966 C C . ARG A 1 128 ? -22.672 10.484 18.960 1.00 75.62 128 ARG A C 1
ATOM 968 O O . ARG A 1 128 ? -22.944 11.287 18.076 1.00 75.62 128 ARG A O 1
ATOM 975 N N . ASP A 1 129 ? -22.743 9.170 18.789 1.00 74.25 129 ASP A N 1
ATOM 976 C CA . ASP A 1 129 ? -23.228 8.511 17.586 1.00 74.25 129 ASP A CA 1
ATOM 977 C C . ASP A 1 129 ? -24.007 7.238 17.963 1.00 74.25 129 ASP A C 1
ATOM 979 O O . ASP A 1 129 ? -23.798 6.642 19.020 1.00 74.25 129 ASP A O 1
ATOM 983 N N . GLY A 1 130 ? -24.914 6.801 17.087 1.00 77.12 130 GLY A N 1
ATOM 984 C CA . GLY A 1 130 ? -25.624 5.523 17.224 1.00 77.12 130 GLY A CA 1
ATOM 985 C C . GLY A 1 130 ? -24.772 4.299 16.876 1.00 77.12 130 GLY A C 1
ATOM 986 O O . GLY A 1 130 ? -25.310 3.214 16.666 1.00 77.12 130 GLY A O 1
ATOM 987 N N . LYS A 1 131 ? -23.447 4.458 16.745 1.00 81.69 131 LYS A N 1
ATOM 988 C CA . LYS A 1 131 ? -22.546 3.381 16.317 1.00 81.69 131 LYS A CA 1
ATOM 989 C C . LYS A 1 131 ? -22.210 2.432 17.463 1.00 81.69 131 LYS A C 1
ATOM 991 O O . LYS A 1 131 ? -21.914 1.260 17.229 1.00 81.69 131 LYS A O 1
ATOM 996 N N . TYR A 1 132 ? -22.251 2.924 18.696 1.00 82.94 132 TYR A N 1
ATOM 997 C CA . TYR A 1 132 ? -21.932 2.143 19.883 1.00 82.94 132 TYR A CA 1
ATOM 998 C C . TYR A 1 132 ? -23.179 1.935 20.735 1.00 82.94 132 TYR A C 1
ATOM 1000 O O . TYR A 1 132 ? -23.961 2.850 20.943 1.00 82.94 132 TYR A O 1
ATOM 1008 N N . LYS A 1 133 ? -23.345 0.723 21.271 1.00 85.00 133 LYS A N 1
ATOM 1009 C CA . LYS A 1 133 ? -24.428 0.402 22.218 1.00 85.00 133 LYS A CA 1
ATOM 1010 C C . LYS A 1 133 ? -24.115 0.831 23.657 1.00 85.00 133 LYS A C 1
ATOM 1012 O O . LYS A 1 133 ? -25.003 0.981 24.489 1.00 85.00 133 LYS A O 1
ATOM 1017 N N . LYS A 1 134 ? -22.828 1.014 23.970 1.00 87.50 134 LYS A N 1
ATOM 1018 C CA . LYS A 1 134 ? -22.328 1.342 25.312 1.00 87.50 134 LYS A CA 1
ATOM 1019 C C . LYS A 1 134 ? -21.404 2.547 25.255 1.00 87.50 134 LYS A C 1
ATOM 1021 O O . LYS A 1 134 ? -20.629 2.688 24.311 1.00 87.50 134 LYS A O 1
ATOM 1026 N N . CYS A 1 135 ? -21.444 3.380 26.290 1.00 85.56 135 CYS A N 1
ATOM 1027 C CA . CYS A 1 135 ? -20.509 4.487 26.441 1.00 85.56 135 CYS A CA 1
ATOM 1028 C C . CYS A 1 135 ? -19.101 3.976 26.765 1.00 85.56 135 CYS A C 1
ATOM 1030 O O . CYS A 1 135 ? -18.911 2.855 27.245 1.00 85.56 135 CYS A O 1
ATOM 1032 N N . TYR A 1 136 ? -18.106 4.827 26.525 1.00 82.75 136 TYR A N 1
ATOM 1033 C CA . TYR A 1 136 ? -16.701 4.509 26.762 1.00 82.75 136 TYR A CA 1
ATOM 1034 C C . TYR A 1 136 ? -16.422 4.006 28.199 1.00 82.75 136 TYR A C 1
ATOM 1036 O O . TYR A 1 136 ? -15.811 2.944 28.323 1.00 82.75 136 TYR A O 1
ATOM 1044 N N . PRO A 1 137 ? -16.937 4.640 29.278 1.00 83.50 137 PRO A N 1
ATOM 1045 C CA . PRO A 1 137 ? -16.766 4.130 30.642 1.00 83.50 137 PRO A CA 1
ATOM 1046 C C . PRO A 1 137 ? -17.368 2.736 30.878 1.00 83.50 137 PRO A C 1
ATOM 1048 O O . PRO A 1 137 ? -16.726 1.885 31.489 1.00 83.50 137 PRO A O 1
ATOM 1051 N N . CYS A 1 138 ? -18.584 2.475 30.385 1.00 85.00 138 CYS A N 1
ATOM 1052 C CA . CYS A 1 138 ? -19.235 1.166 30.531 1.00 85.00 138 CYS A CA 1
ATOM 1053 C C . CYS A 1 138 ? -18.514 0.079 29.727 1.00 85.00 138 CYS A C 1
ATOM 1055 O O . CYS A 1 138 ? -18.370 -1.048 30.194 1.00 85.00 138 CYS A O 1
ATOM 1057 N N . ASN A 1 139 ? -17.994 0.422 28.546 1.00 79.88 139 ASN A N 1
ATOM 1058 C CA . ASN A 1 139 ? -17.206 -0.499 27.733 1.00 79.88 139 ASN A CA 1
ATOM 1059 C C . ASN A 1 139 ? -15.853 -0.846 28.380 1.00 79.88 139 ASN A C 1
ATOM 1061 O O . ASN A 1 139 ? -15.364 -1.952 28.195 1.00 79.88 139 ASN A O 1
ATOM 1065 N N . GLN A 1 140 ? -15.259 0.060 29.165 1.00 74.00 140 GLN A N 1
ATOM 1066 C CA . GLN A 1 140 ? -14.020 -0.226 29.897 1.00 74.00 140 GLN A CA 1
ATOM 1067 C C . GLN A 1 140 ? -14.222 -1.076 31.157 1.00 74.00 140 GLN A C 1
ATOM 1069 O O . GLN A 1 140 ? -13.315 -1.805 31.547 1.00 74.00 140 GLN A O 1
ATOM 1074 N N . LYS A 1 141 ? -15.407 -1.033 31.781 1.00 70.19 141 LYS A N 1
ATOM 1075 C CA . LYS A 1 141 ? -15.720 -1.843 32.975 1.00 70.19 141 LYS A CA 1
ATOM 1076 C C . LYS A 1 141 ? -15.907 -3.333 32.685 1.00 70.19 141 LYS A C 1
ATOM 1078 O O . LYS A 1 141 ? -15.934 -4.133 33.615 1.00 70.19 141 LYS A O 1
ATOM 1083 N N . LYS A 1 142 ? -16.017 -3.718 31.414 1.00 58.47 142 LYS A N 1
ATOM 1084 C CA . LYS A 1 142 ? -15.971 -5.115 30.984 1.00 58.47 142 LYS A CA 1
ATOM 1085 C C . LYS A 1 142 ? -14.668 -5.301 30.216 1.00 58.47 142 LYS A C 1
ATOM 1087 O O . LYS A 1 142 ? -14.630 -4.911 29.049 1.00 58.47 142 LYS A O 1
ATOM 1092 N N . PRO A 1 143 ? -13.594 -5.852 30.819 1.00 47.59 143 PRO A N 1
ATOM 1093 C CA . PRO A 1 143 ? -12.446 -6.254 30.024 1.00 47.59 143 PRO A CA 1
ATOM 1094 C C . PRO A 1 143 ? -12.988 -7.143 28.909 1.00 47.59 143 PRO A C 1
ATOM 1096 O O . PRO A 1 143 ? -13.724 -8.096 29.181 1.00 47.59 143 PRO A O 1
ATOM 1099 N N . LYS A 1 144 ? -12.707 -6.783 27.648 1.00 51.25 144 LYS A N 1
ATOM 1100 C CA . LYS A 1 144 ? -12.926 -7.698 26.527 1.00 51.25 144 LYS A CA 1
ATOM 1101 C C . LYS A 1 144 ? -12.330 -9.018 26.987 1.00 51.25 144 LYS A C 1
ATOM 1103 O O . LYS A 1 144 ? -11.133 -9.051 27.258 1.00 51.25 144 LYS A O 1
ATOM 1108 N N . GLN A 1 145 ? -13.153 -10.057 27.122 1.00 49.97 145 GLN A N 1
ATOM 1109 C CA . GLN A 1 145 ? -12.628 -11.408 27.210 1.00 49.97 145 GLN A CA 1
ATOM 1110 C C . GLN A 1 145 ? -11.725 -11.549 25.995 1.00 49.97 145 GLN A C 1
ATOM 1112 O O . GLN A 1 145 ? -12.192 -11.539 24.853 1.00 49.97 145 GLN A O 1
ATOM 1117 N N . THR A 1 146 ? -10.421 -11.519 26.245 1.00 42.84 146 THR A N 1
ATOM 1118 C CA . THR A 1 146 ? -9.409 -11.797 25.251 1.00 42.84 146 THR A CA 1
ATOM 1119 C C . THR A 1 146 ? -9.769 -13.186 24.770 1.00 42.84 146 THR A C 1
ATOM 1121 O O . THR A 1 146 ? -9.661 -14.145 25.531 1.00 42.84 146 THR A O 1
ATOM 1124 N N . LYS A 1 147 ? -10.297 -13.294 23.548 1.00 46.16 147 LYS A N 1
ATOM 1125 C CA . LYS A 1 147 ? -10.345 -14.588 22.889 1.00 46.16 147 LYS A CA 1
ATOM 1126 C C . LYS A 1 147 ? -8.906 -15.080 22.884 1.00 46.16 147 LYS A C 1
ATOM 1128 O O . LYS A 1 147 ? -8.034 -14.442 22.295 1.00 46.16 147 LYS A O 1
ATOM 1133 N N . THR A 1 148 ? -8.652 -16.144 23.628 1.00 45.28 148 THR A N 1
ATOM 1134 C CA . THR A 1 148 ? -7.404 -16.899 23.651 1.00 45.28 148 THR A CA 1
ATOM 1135 C C . THR A 1 148 ? -7.272 -17.618 22.307 1.00 45.28 148 THR A C 1
ATOM 1137 O O . THR A 1 148 ? -7.334 -18.837 22.215 1.00 45.28 148 THR A O 1
ATOM 1140 N N . ASP A 1 149 ? -7.145 -16.853 21.226 1.00 45.50 149 ASP A N 1
ATOM 1141 C CA . ASP A 1 149 ? -6.977 -17.386 19.883 1.00 45.5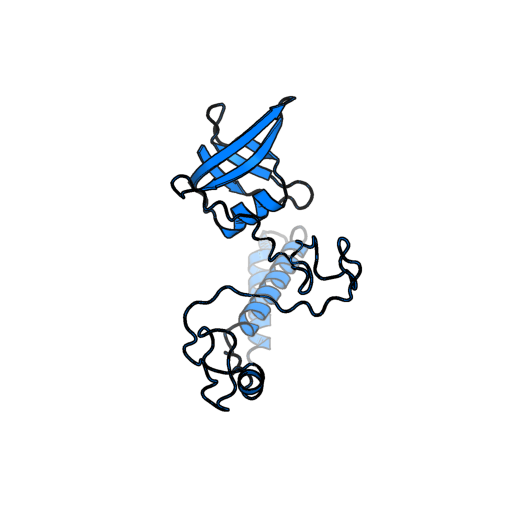0 149 ASP A CA 1
ATOM 1142 C C . ASP A 1 149 ? -5.478 -17.624 19.666 1.00 45.50 149 ASP A C 1
ATOM 1144 O O . ASP A 1 149 ? -4.713 -16.676 19.512 1.00 45.50 149 ASP A O 1
ATOM 1148 N N . ALA A 1 150 ? -5.054 -18.892 19.721 1.00 52.06 150 ALA A N 1
ATOM 1149 C CA . ALA A 1 150 ? -3.974 -19.523 18.939 1.00 52.06 150 ALA A CA 1
ATOM 1150 C C . ALA A 1 150 ? -2.601 -18.814 18.771 1.00 52.06 150 ALA A C 1
ATOM 1152 O O . ALA A 1 150 ? -1.792 -19.230 17.941 1.00 52.06 150 ALA A O 1
ATOM 1153 N N . THR A 1 151 ? -2.288 -17.766 19.534 1.00 55.78 151 THR A N 1
ATOM 1154 C CA . THR A 1 151 ? -1.114 -16.919 19.258 1.00 55.78 151 THR A CA 1
ATOM 1155 C C . THR A 1 151 ? 0.161 -17.501 19.881 1.00 55.78 151 THR A C 1
ATOM 1157 O O . THR A 1 151 ? 1.222 -17.438 19.268 1.00 55.78 151 THR A O 1
ATOM 1160 N N . GLY A 1 152 ? 0.060 -18.156 21.045 1.00 52.03 152 GLY A N 1
ATOM 1161 C CA . GLY A 1 152 ? 1.202 -18.795 21.720 1.00 52.03 152 GLY A CA 1
ATOM 1162 C C . GLY A 1 152 ? 1.811 -19.944 20.910 1.00 52.03 152 GLY A C 1
ATOM 1163 O O . GLY A 1 152 ? 2.991 -19.904 20.573 1.00 52.03 152 GLY A O 1
ATOM 1164 N N . ALA A 1 153 ? 0.980 -20.897 20.476 1.00 55.53 153 ALA A N 1
ATOM 1165 C CA . ALA A 1 153 ? 1.421 -22.032 19.659 1.00 55.53 153 ALA A CA 1
ATOM 1166 C C . ALA A 1 153 ? 2.004 -21.599 18.297 1.00 55.53 153 ALA A C 1
ATOM 1168 O O . ALA A 1 153 ? 2.926 -22.227 17.776 1.00 55.53 153 ALA A O 1
ATOM 1169 N N . SER A 1 154 ? 1.502 -20.499 17.717 1.00 60.75 154 SER A N 1
ATOM 1170 C CA . SER A 1 154 ? 2.054 -19.946 16.474 1.00 60.75 154 SER A CA 1
ATOM 1171 C C . SER A 1 154 ? 3.436 -19.319 16.681 1.00 60.75 154 SER A C 1
ATOM 1173 O O . SER A 1 154 ? 4.286 -19.430 15.798 1.00 60.75 154 SER A O 1
ATOM 1175 N N . ILE A 1 155 ? 3.677 -18.667 17.821 1.00 59.53 155 ILE A N 1
ATOM 1176 C CA . ILE A 1 155 ? 4.983 -18.077 18.150 1.00 59.53 155 ILE A CA 1
ATOM 1177 C C . ILE A 1 155 ? 6.002 -19.182 18.449 1.00 59.53 155 ILE A C 1
ATOM 1179 O O . ILE A 1 155 ? 7.113 -19.147 17.921 1.00 59.53 155 ILE A O 1
ATOM 1183 N N . GLU A 1 156 ? 5.616 -20.206 19.212 1.00 65.06 156 GLU A N 1
ATOM 1184 C CA . GLU A 1 156 ? 6.469 -21.367 19.496 1.00 65.06 156 GLU A CA 1
ATOM 1185 C C . GLU A 1 156 ? 6.873 -22.105 18.214 1.00 65.06 156 GLU A C 1
ATOM 1187 O O . GLU A 1 156 ? 8.057 -22.373 18.002 1.00 65.06 156 GLU A O 1
ATOM 1192 N N . LYS A 1 157 ? 5.927 -22.339 17.295 1.00 69.00 157 LYS A N 1
ATOM 1193 C CA . LYS A 1 157 ? 6.209 -22.975 16.000 1.00 69.00 157 LYS A CA 1
ATOM 1194 C C . LYS A 1 157 ? 7.131 -22.129 15.115 1.00 69.00 157 LYS A C 1
ATOM 1196 O O . LYS A 1 157 ? 8.001 -22.671 14.436 1.00 69.00 157 LYS A O 1
ATOM 1201 N N . GLN A 1 158 ? 6.976 -20.803 15.124 1.00 66.56 158 GLN A N 1
ATOM 1202 C CA . GLN A 1 158 ? 7.873 -19.905 14.386 1.00 66.56 158 GLN A CA 1
ATOM 1203 C C . GLN A 1 158 ? 9.291 -19.894 14.969 1.00 66.56 158 GLN A C 1
ATOM 1205 O O . GLN A 1 158 ? 10.259 -19.892 14.207 1.00 66.56 158 GLN A O 1
ATOM 1210 N N . ASN A 1 159 ? 9.426 -19.924 16.296 1.00 70.38 159 ASN A N 1
ATOM 1211 C CA . ASN A 1 159 ? 10.725 -19.987 16.963 1.00 70.38 159 ASN A CA 1
ATOM 1212 C C . ASN A 1 159 ? 11.420 -21.334 16.722 1.00 70.38 159 ASN A C 1
ATOM 1214 O O . ASN A 1 159 ? 12.609 -21.345 16.402 1.00 70.38 159 ASN A O 1
ATOM 1218 N N . ALA A 1 160 ? 10.676 -22.443 16.772 1.00 67.25 160 ALA A N 1
ATOM 1219 C CA . ALA A 1 160 ? 11.189 -23.769 16.434 1.00 67.25 160 ALA A CA 1
ATOM 1220 C C . ALA A 1 160 ? 11.714 -23.817 14.989 1.00 67.25 160 ALA A C 1
ATOM 1222 O O . ALA A 1 160 ? 12.862 -24.189 14.764 1.00 67.25 160 ALA A O 1
ATOM 1223 N N . ASN A 1 161 ? 10.935 -23.330 14.017 1.00 67.88 161 ASN A N 1
ATOM 1224 C CA . ASN A 1 161 ? 11.352 -23.310 12.612 1.00 67.88 161 ASN A CA 1
ATOM 1225 C C . ASN A 1 161 ? 12.613 -22.463 12.375 1.00 67.88 161 ASN A C 1
ATOM 1227 O O . ASN A 1 161 ? 13.470 -22.845 11.578 1.00 67.88 161 ASN A O 1
ATOM 1231 N N . LYS A 1 162 ? 12.752 -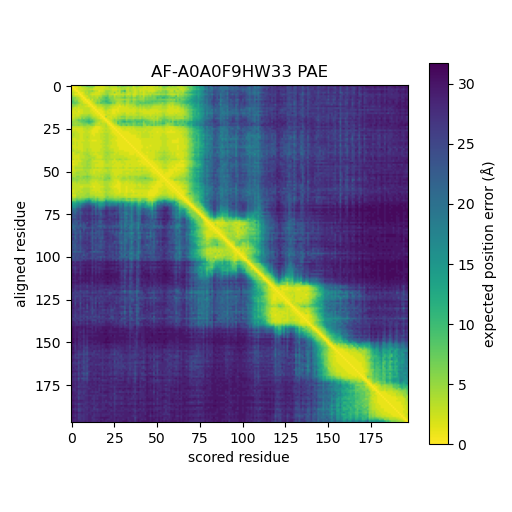21.323 13.069 1.00 72.25 162 LYS A N 1
ATOM 1232 C CA . LYS A 1 162 ? 13.963 -20.491 12.994 1.00 72.25 162 LYS A CA 1
ATOM 1233 C C . LYS A 1 162 ? 15.180 -21.215 13.563 1.00 72.25 162 LYS A C 1
ATOM 1235 O O . LYS A 1 162 ? 16.223 -21.218 12.916 1.00 72.25 162 LYS A O 1
ATOM 1240 N N . ALA A 1 163 ? 15.047 -21.847 14.729 1.00 70.94 163 ALA A N 1
ATOM 1241 C CA . ALA A 1 163 ? 16.132 -22.615 15.335 1.00 70.94 163 ALA A CA 1
ATOM 1242 C C . ALA A 1 163 ? 16.573 -23.777 14.428 1.00 70.94 163 ALA A C 1
ATOM 1244 O O . ALA A 1 163 ? 17.767 -23.954 14.193 1.00 70.94 163 ALA A O 1
ATOM 1245 N N . THR A 1 164 ? 15.619 -24.504 13.839 1.00 74.06 164 THR A N 1
ATOM 1246 C CA . THR A 1 164 ? 15.894 -25.591 12.890 1.00 74.06 164 THR A CA 1
ATOM 1247 C C . THR A 1 164 ? 16.623 -25.093 11.641 1.00 74.06 164 THR A C 1
ATOM 1249 O O . THR A 1 164 ? 17.625 -25.686 11.250 1.00 74.06 164 THR A O 1
ATOM 1252 N N . ALA A 1 165 ? 16.186 -23.983 11.039 1.00 69.56 165 ALA A N 1
ATOM 1253 C CA . ALA A 1 165 ? 16.837 -23.416 9.855 1.00 69.56 165 ALA A CA 1
ATOM 1254 C C . ALA A 1 165 ? 18.276 -22.948 10.136 1.00 69.56 165 ALA A C 1
ATOM 1256 O O . ALA A 1 165 ? 19.171 -23.178 9.321 1.00 69.56 165 ALA A O 1
ATOM 1257 N N . VAL A 1 166 ? 18.513 -22.328 11.297 1.00 74.62 166 VAL A N 1
ATOM 1258 C CA . VAL A 1 166 ? 19.855 -21.903 11.723 1.00 74.62 166 VAL A CA 1
ATOM 1259 C C . VAL A 1 166 ? 20.758 -23.113 11.961 1.00 74.62 166 VAL A C 1
ATOM 1261 O O . VAL A 1 166 ? 21.885 -23.125 11.473 1.00 74.62 166 VAL A O 1
ATOM 1264 N N . ALA A 1 167 ? 20.258 -24.154 12.632 1.00 72.12 167 ALA A N 1
ATOM 1265 C CA . ALA A 1 167 ? 21.011 -25.384 12.864 1.00 72.12 167 ALA A CA 1
ATOM 1266 C C . ALA A 1 167 ? 21.380 -26.092 11.550 1.00 72.12 167 ALA A C 1
ATOM 1268 O O . ALA A 1 167 ? 22.535 -26.456 11.352 1.00 72.12 167 ALA A O 1
ATOM 1269 N N . LEU A 1 168 ? 20.429 -26.226 10.617 1.00 70.19 168 LEU A N 1
ATOM 1270 C CA . LEU A 1 168 ? 20.686 -26.781 9.284 1.00 70.19 168 LEU A CA 1
ATOM 1271 C C . LEU A 1 168 ? 21.735 -25.966 8.530 1.00 70.19 168 LEU A C 1
ATOM 1273 O O . LEU A 1 168 ? 22.667 -26.546 7.988 1.00 70.19 168 LEU A O 1
ATOM 1277 N N . THR A 1 169 ? 21.628 -24.636 8.550 1.00 73.56 169 THR A N 1
ATOM 1278 C CA . THR A 1 169 ? 22.588 -23.752 7.873 1.00 73.56 169 THR A CA 1
ATOM 1279 C C . THR A 1 169 ? 23.991 -23.872 8.468 1.00 73.56 169 THR A C 1
ATOM 1281 O O . THR A 1 169 ? 24.960 -23.923 7.720 1.00 73.56 169 THR A O 1
ATOM 1284 N N . ALA A 1 170 ? 24.113 -23.983 9.794 1.00 74.69 170 ALA A N 1
ATOM 1285 C CA . ALA A 1 170 ? 25.398 -24.186 10.464 1.00 74.69 170 ALA A CA 1
ATOM 1286 C C . ALA A 1 170 ? 26.044 -25.544 10.130 1.00 74.69 170 ALA A C 1
ATOM 1288 O O . ALA A 1 170 ? 27.263 -25.680 10.186 1.00 74.69 170 ALA A O 1
ATOM 1289 N N . MET A 1 171 ? 25.236 -26.540 9.758 1.00 70.38 171 MET A N 1
ATOM 1290 C CA . MET A 1 171 ? 25.701 -27.866 9.346 1.00 70.38 171 MET A CA 1
ATOM 1291 C C . MET A 1 171 ? 26.080 -27.945 7.855 1.00 70.38 171 MET A C 1
ATOM 1293 O O . MET A 1 171 ? 26.767 -28.889 7.449 1.00 70.38 171 MET A O 1
ATOM 1297 N N . ILE A 1 172 ? 25.691 -26.962 7.030 1.00 68.75 172 ILE A N 1
ATOM 1298 C CA . ILE A 1 172 ? 26.078 -26.903 5.613 1.00 68.75 172 ILE A CA 1
ATOM 1299 C C . ILE A 1 172 ? 27.592 -26.665 5.526 1.00 68.75 172 ILE A C 1
ATOM 1301 O O . ILE A 1 172 ? 28.102 -25.629 5.938 1.00 68.75 172 ILE A O 1
ATOM 1305 N N . GLY A 1 173 ? 28.313 -27.647 4.981 1.00 65.75 173 GLY A N 1
ATOM 1306 C CA . GLY A 1 173 ? 29.771 -27.617 4.813 1.00 65.75 173 GLY A CA 1
ATOM 1307 C C . GLY A 1 173 ? 30.562 -28.388 5.875 1.00 65.75 173 GLY A C 1
ATOM 1308 O O . GLY A 1 173 ? 31.731 -28.679 5.642 1.00 65.75 173 GLY A O 1
ATOM 1309 N N . GLN A 1 174 ? 29.939 -28.776 6.996 1.00 66.56 174 GLN A N 1
ATOM 1310 C CA . GLN A 1 174 ? 30.566 -29.633 8.017 1.00 66.56 174 GLN A CA 1
ATOM 1311 C C . GLN A 1 174 ? 30.063 -31.081 7.990 1.00 66.56 174 GLN A C 1
ATOM 1313 O O . GLN A 1 174 ? 30.722 -31.975 8.519 1.00 66.56 174 GLN A O 1
ATOM 1318 N N . VAL A 1 175 ? 28.912 -31.336 7.362 1.00 62.72 175 VAL A N 1
ATOM 1319 C CA . VAL A 1 175 ? 28.316 -32.673 7.309 1.00 62.72 175 VAL A CA 1
ATOM 1320 C C . VAL A 1 175 ? 28.630 -33.336 5.973 1.00 62.72 175 VAL A C 1
ATOM 1322 O O . VAL A 1 175 ? 28.249 -32.849 4.910 1.00 62.72 175 VAL A O 1
ATOM 1325 N N . ASN A 1 176 ? 29.322 -34.476 6.035 1.00 70.44 176 ASN A N 1
ATOM 1326 C CA . ASN A 1 176 ? 29.501 -35.353 4.884 1.00 70.44 176 ASN A CA 1
ATOM 1327 C C . ASN A 1 176 ? 28.108 -35.807 4.395 1.00 70.44 176 ASN A C 1
ATOM 1329 O O . ASN A 1 176 ? 27.366 -36.376 5.202 1.00 70.44 176 ASN A O 1
ATOM 1333 N N . PRO A 1 177 ? 27.737 -35.593 3.118 1.00 67.50 177 PRO A N 1
ATOM 1334 C CA . PRO A 1 177 ? 26.417 -35.956 2.595 1.00 67.50 177 PRO A CA 1
ATOM 1335 C C . PRO A 1 177 ? 26.070 -37.438 2.803 1.00 67.50 177 PRO A C 1
ATOM 1337 O O . PRO A 1 177 ? 24.898 -37.771 2.962 1.00 67.50 177 PRO A O 1
ATOM 1340 N N . ASN A 1 178 ? 27.075 -38.311 2.909 1.00 76.12 178 ASN A N 1
ATOM 1341 C CA . ASN A 1 178 ? 26.885 -39.739 3.170 1.00 76.12 178 ASN A CA 1
ATOM 1342 C C . ASN A 1 178 ? 26.456 -40.054 4.617 1.00 76.12 178 ASN A C 1
ATOM 1344 O O . ASN A 1 178 ? 25.942 -41.138 4.873 1.00 76.12 178 ASN A O 1
ATOM 1348 N N . ASN A 1 179 ? 26.620 -39.112 5.552 1.00 74.19 179 ASN A N 1
ATOM 1349 C CA . ASN A 1 179 ? 26.302 -39.292 6.974 1.00 74.19 179 ASN A CA 1
ATOM 1350 C C . ASN A 1 179 ? 25.052 -38.514 7.420 1.00 74.19 179 ASN A C 1
ATOM 1352 O O . ASN A 1 179 ? 24.645 -38.628 8.575 1.00 74.19 179 ASN A O 1
ATOM 1356 N N . VAL A 1 180 ? 24.420 -37.742 6.527 1.00 73.62 180 VAL A N 1
ATOM 1357 C CA . VAL A 1 180 ? 23.241 -36.913 6.851 1.00 73.62 180 VAL A CA 1
ATOM 1358 C C . VAL A 1 180 ? 22.088 -37.768 7.378 1.00 73.62 180 VAL A C 1
ATOM 1360 O O . VAL A 1 180 ? 21.437 -37.391 8.347 1.00 73.62 180 VAL A O 1
ATOM 1363 N N . ILE A 1 181 ? 21.866 -38.944 6.782 1.00 74.88 181 ILE A N 1
ATOM 1364 C CA . ILE A 1 181 ? 20.788 -39.858 7.187 1.00 74.88 181 ILE A CA 1
ATOM 1365 C C . ILE A 1 181 ? 21.013 -40.376 8.617 1.00 74.88 181 ILE A C 1
ATOM 1367 O O . ILE A 1 181 ? 20.071 -40.401 9.406 1.00 74.88 181 ILE A O 1
ATOM 1371 N N . GLY A 1 182 ? 22.256 -40.721 8.974 1.00 75.94 182 GLY A N 1
ATOM 1372 C CA . GLY A 1 182 ? 22.602 -41.156 10.332 1.00 75.94 182 GLY A CA 1
ATOM 1373 C C . GLY A 1 182 ? 22.407 -40.043 11.362 1.00 75.94 182 GLY A C 1
ATOM 1374 O O . GLY A 1 182 ? 21.769 -40.252 12.388 1.00 75.94 182 GLY A O 1
ATOM 1375 N N . LEU A 1 183 ? 22.849 -38.827 11.033 1.00 77.94 183 LEU A N 1
ATOM 1376 C CA . LEU A 1 183 ? 22.752 -37.667 11.923 1.00 77.94 183 LEU A CA 1
ATOM 1377 C C . LEU A 1 183 ? 21.294 -37.266 12.214 1.00 77.94 183 LEU A C 1
ATOM 1379 O O . LEU A 1 183 ? 20.961 -36.875 13.332 1.00 77.94 183 LEU A O 1
ATOM 1383 N N . VAL A 1 184 ? 20.410 -37.387 11.216 1.00 78.06 184 VAL A N 1
ATOM 1384 C CA . VAL A 1 184 ? 18.963 -37.169 11.381 1.00 78.06 184 VAL A CA 1
ATOM 1385 C C . VAL A 1 184 ? 18.340 -38.239 12.285 1.00 78.06 184 VAL A C 1
ATOM 1387 O O . VAL A 1 184 ? 17.511 -37.897 13.130 1.00 78.06 184 VAL A O 1
ATOM 1390 N N . GLY A 1 185 ? 18.754 -39.505 12.147 1.00 78.38 185 GLY A N 1
ATOM 1391 C CA . GLY A 1 185 ? 18.327 -40.597 13.029 1.00 78.38 185 GLY A CA 1
ATOM 1392 C C . GLY A 1 185 ? 18.722 -40.357 14.487 1.00 78.38 185 GLY A C 1
ATOM 1393 O O . GLY A 1 185 ? 17.864 -40.377 15.370 1.00 78.38 185 GLY A O 1
ATOM 1394 N N . ASP A 1 186 ? 19.986 -40.006 14.729 1.00 81.06 186 ASP A N 1
ATOM 1395 C CA . ASP A 1 186 ? 20.505 -39.732 16.075 1.00 81.06 186 ASP A CA 1
ATOM 1396 C C . ASP A 1 186 ? 19.793 -38.544 16.748 1.00 81.06 186 ASP A C 1
ATOM 1398 O O . ASP A 1 186 ? 19.466 -38.594 17.940 1.00 81.06 186 ASP A O 1
ATOM 1402 N N . LEU A 1 187 ? 19.507 -37.479 15.986 1.00 79.19 187 LEU A N 1
ATOM 1403 C CA . LEU A 1 187 ? 18.742 -36.316 16.454 1.00 79.19 187 LEU A CA 1
ATOM 1404 C C . LEU A 1 187 ? 17.301 -36.683 16.826 1.00 79.19 187 LEU A C 1
ATOM 1406 O O . LEU A 1 187 ? 16.795 -36.223 17.854 1.00 79.19 187 LEU A O 1
ATOM 1410 N N . TYR A 1 188 ? 16.641 -37.513 16.017 1.00 78.88 188 TYR A N 1
ATOM 1411 C CA . TYR A 1 188 ? 15.286 -37.984 16.295 1.00 78.88 188 TYR A CA 1
ATOM 1412 C C . TYR A 1 188 ? 15.242 -38.855 17.559 1.00 78.88 188 TYR A C 1
ATOM 1414 O O . TYR A 1 188 ? 14.421 -38.618 18.449 1.00 78.88 188 TYR A O 1
ATOM 1422 N N . ASP A 1 189 ? 16.176 -39.794 17.704 1.00 80.06 189 ASP A N 1
ATOM 1423 C CA . ASP A 1 189 ? 16.264 -40.662 18.882 1.00 80.06 189 ASP A CA 1
ATOM 1424 C C . ASP A 1 189 ? 16.609 -39.883 20.157 1.00 80.06 189 ASP A C 1
ATOM 1426 O O . ASP A 1 189 ? 16.126 -40.199 21.250 1.00 80.06 189 ASP A O 1
ATOM 1430 N N . ALA A 1 190 ? 17.442 -38.844 20.052 1.00 79.69 190 ALA A N 1
ATOM 1431 C CA . ALA A 1 190 ? 17.712 -37.923 21.153 1.00 79.69 190 ALA A CA 1
ATOM 1432 C C . ALA A 1 190 ? 16.464 -37.111 21.544 1.00 79.69 190 ALA A C 1
ATOM 1434 O O . ALA A 1 190 ? 16.188 -36.942 22.735 1.00 79.69 190 ALA A O 1
ATOM 1435 N N . PHE A 1 191 ? 15.680 -36.642 20.569 1.00 81.12 191 PHE A N 1
ATOM 1436 C CA . PHE A 1 191 ? 14.424 -35.932 20.817 1.00 81.12 191 PHE A CA 1
ATOM 1437 C C . PHE A 1 191 ? 13.405 -36.827 21.539 1.00 81.12 191 PHE A C 1
ATOM 1439 O O . PHE A 1 191 ? 12.901 -36.459 22.600 1.00 81.12 191 PHE A O 1
ATOM 1446 N N . ILE A 1 192 ? 13.158 -38.039 21.033 1.00 80.75 192 ILE A N 1
ATOM 1447 C CA . ILE A 1 192 ? 12.200 -38.980 21.633 1.00 80.75 192 ILE A CA 1
ATOM 1448 C C . ILE A 1 192 ? 12.609 -39.380 23.057 1.00 80.75 192 ILE A C 1
ATOM 1450 O O . ILE A 1 192 ? 11.751 -39.444 23.940 1.00 80.75 192 ILE A O 1
ATOM 1454 N N . ARG A 1 193 ? 13.905 -39.606 23.316 1.00 84.69 193 ARG A N 1
ATOM 1455 C CA . ARG A 1 193 ? 14.411 -39.923 24.665 1.00 84.69 193 ARG A CA 1
ATOM 1456 C C . ARG A 1 193 ? 14.168 -38.810 25.682 1.00 84.69 193 ARG A C 1
ATOM 1458 O O . ARG A 1 193 ? 13.923 -39.115 26.845 1.00 84.69 193 ARG A O 1
ATOM 1465 N N . ASN A 1 194 ? 14.240 -37.549 25.262 1.00 82.00 194 ASN A N 1
ATOM 1466 C CA . ASN A 1 194 ? 14.022 -36.407 26.151 1.00 82.00 194 ASN A CA 1
ATOM 1467 C C . ASN A 1 194 ? 12.537 -36.093 26.374 1.00 82.00 194 ASN A C 1
ATOM 1469 O O . ASN A 1 194 ? 12.195 -35.573 27.427 1.00 82.00 194 ASN A O 1
ATOM 1473 N N . PHE A 1 195 ? 11.662 -36.432 25.423 1.00 75.81 195 PHE A N 1
ATOM 1474 C CA . PHE A 1 195 ? 10.217 -36.193 25.538 1.00 75.81 195 PHE A CA 1
ATOM 1475 C C . PHE A 1 195 ? 9.426 -37.333 26.199 1.00 75.81 195 PHE A C 1
ATOM 1477 O O . PHE A 1 195 ? 8.279 -37.124 26.580 1.00 75.81 195 PHE A O 1
ATOM 1484 N N . LYS A 1 196 ? 9.997 -38.540 26.319 1.00 65.00 196 LYS A N 1
ATOM 1485 C CA . LYS A 1 196 ? 9.361 -39.698 26.983 1.00 65.00 196 LYS A CA 1
ATOM 1486 C C . LYS A 1 196 ? 9.757 -39.880 28.460 1.00 65.00 196 LYS A C 1
ATOM 1488 O O . LYS A 1 196 ? 9.473 -40.936 29.024 1.00 65.00 196 LYS A O 1
ATOM 1493 N N . LYS A 1 197 ? 10.420 -38.896 29.068 1.00 51.19 197 LYS A N 1
ATOM 1494 C CA . LYS A 1 197 ? 10.619 -38.808 30.523 1.00 51.19 197 LYS A CA 1
ATOM 1495 C C . LYS A 1 197 ? 9.609 -37.839 31.113 1.00 51.19 197 LYS A C 1
ATOM 1497 O O . LYS A 1 197 ? 9.152 -38.124 32.237 1.00 51.19 197 LYS A O 1
#

Organism: NCBI:txid412755